Protein 5X89 (pdb70)

Organism: Methanopyrus kandleri (strain AV19 / DSM 6324 / JCM 9639 / NBRC 100938) (NCBI:txid190192)

Foldseek 3Di:
DFEWEDDPQKTFGQDPVLLVVCVVLVAADADPRHGIGGLLRQLLCQVVPNYWYDYPNHTQHSVNSVVVVCVVPVCVVQLSLVVNVCVVVAWNWDADCQLNARTWIDHDPQATEGEHEAEQPPDKDFLLVVVSSAVRCPPHSYWYKYWYAYPVGDIWIKTKDFDDDAAVAFEWEDDQFATKTQPPCVVVVVLVAADDDDRIGGGGLLSNLQCQVVVRYFYAYPVGHGDHSVNSQVSHPPPPPPSLQVNVVVNVLVNRAKDWDQLVVLPERIFIHDHDVVPDGGAEGEHEDERGHMDGPCCLVSNQVSCVVVVHWYKYWYFHDSVVTDITIMTMHTDDD

InterPro domains:
  IPR006676 tRNA-splicing endonuclease [TIGR00324] (32-176)
  IPR006677 tRNA intron endonuclease, catalytic domain-like [PF01974] (85-164)
  IPR006677 tRNA intron endonuclease, catalytic domain-like [cd22363] (85-176)
  IPR006678 tRNA intron endonuclease, N-terminal [PF02778] (16-75)
  IPR011856 tRNA endonuclease-like domain superfamily [G3DSA:3.40.1350.10] (83-179)
  IPR016442 tRNA-splicing endonuclease, archaeal short subfamily [MF_01833] (7-179)
  IPR016442 tRNA-splicing endonuclease, archaeal short subfamily [PIRSF005285] (31-179)
  IPR036167 tRNA intron endonuclease, catalytic domain-like superfamily [SSF53032] (83-163)
  IPR036740 tRNA intron endonuclease, N-terminal domain superfamily [SSF55267] (15-80)

Solvent-accessible surface area: 18193 Å² total; per-residue (Å²): 80,9,141,4,29,15,83,69,30,64,0,5,0,129,78,110,200,44,11,104,128,4,93,85,26,63,8,9,120,78,45,242,184,19,8,32,0,65,15,4,2,0,0,30,0,12,87,89,53,72,4,53,0,97,31,46,148,96,146,7,34,39,126,87,0,59,96,108,4,52,150,110,44,104,93,1,21,14,50,15,18,0,0,26,22,0,22,179,112,30,4,69,0,46,14,30,219,127,19,45,8,50,1,61,0,25,65,70,161,129,70,73,3,0,0,40,13,5,14,60,117,109,39,154,5,24,0,71,47,0,27,88,31,24,123,97,10,102,87,58,143,33,92,2,0,0,0,14,0,49,74,121,110,98,44,44,16,1,17,4,42,113,26,115,18,40,96,203,50,23,144,0,111,14,85,108,31,0,0,53,0,77,148,98,21,83,67,4,72,142,96,60,22,13,90,74,138,54,127,42,0,75,1,51,14,20,3,0,0,17,0,22,69,84,42,45,3,71,9,19,36,134,162,41,107,103,26,55,40,94,92,0,17,31,78,5,64,187,197,92,116,46,7,62,8,0,4,7,0,5,38,22,2,15,92,93,48,17,17,5,32,61,0,176,136,54,47,14,76,6,41,0,19,83,125,37,30,133,196,52,160,6,87,14,1,2,69,16,8,75,32,114,38,118,8,16,5,125,41,0,54,142,15,5,131,88,3,67,74,55,184,18,31,4,1,0,0,0,1,34,57,40,146,128,49,120,31,73,14,3,22,4,119,40,90,141,32

Structure (mmCIF, N/CA/C/O backbone):
data_5X89
#
_entry.id   5X89
#
_cell.length_a   77.674
_cell.length_b   93.059
_cell.length_c   126.109
_cell.angle_alpha   90.00
_cell.angle_beta   90.00
_cell.angle_gamma   90.00
#
_symmetry.space_group_name_H-M   'I 2 2 2'
#
loop_
_entity.id
_entity.type
_entity.pdbx_description
1 polymer 'EndA-like protein,tRNA-splicing endonuclease'
2 non-polymer 'PHOSPHATE ION'
3 water water
#
loop_
_atom_site.group_PDB
_atom_site.id
_atom_site.type_symbol
_atom_site.label_atom_id
_atom_site.label_alt_id
_atom_site.label_comp_id
_atom_site.label_asym_id
_atom_site.label_entity_id
_atom_site.label_seq_id
_atom_site.pdbx_PDB_ins_code
_atom_site.Cartn_x
_atom_site.Cartn_y
_atom_site.Cartn_z
_atom_site.occupancy
_atom_site.B_iso_or_equiv
_atom_site.auth_seq_id
_atom_site.auth_comp_id
_atom_site.auth_asym_id
_atom_site.auth_atom_id
_atom_site.pdbx_PDB_model_num
ATOM 1 N N . ALA A 1 14 ? 26.508 43.263 17.553 1.00 30.08 14 ALA A N 1
ATOM 2 C CA . ALA A 1 14 ? 27.114 42.176 18.313 1.00 28.46 14 ALA A CA 1
ATOM 3 C C . ALA A 1 14 ? 27.723 41.123 17.395 1.00 25.98 14 ALA A C 1
ATOM 4 O O . ALA A 1 14 ? 27.193 40.845 16.318 1.00 27.18 14 ALA A O 1
ATOM 6 N N . ALA A 1 15 ? 28.836 40.544 17.834 1.00 22.14 15 ALA A N 1
ATOM 7 C CA . ALA A 1 15 ? 29.459 39.433 17.123 1.00 20.52 15 ALA A CA 1
ATOM 8 C C . ALA A 1 15 ? 28.529 38.228 17.134 1.00 19.98 15 ALA A C 1
ATOM 9 O O . ALA A 1 15 ? 27.738 38.060 18.057 1.00 20.46 15 ALA A O 1
ATOM 11 N N . LYS A 1 16 ? 28.619 37.400 16.102 1.00 18.94 16 LYS A N 1
ATOM 12 C CA . LYS A 1 16 ? 27.785 36.215 15.998 1.00 19.81 16 LYS A CA 1
ATOM 13 C C . LYS A 1 16 ? 28.609 34.976 16.299 1.00 18.51 16 LYS A C 1
ATOM 14 O O . LYS A 1 16 ? 29.671 34.764 15.709 1.00 21.26 16 LYS A O 1
ATOM 20 N N . GLY A 1 17 ? 28.129 34.164 17.231 1.00 15.37 17 GLY A N 1
ATOM 21 C CA . GLY A 1 17 ? 28.833 32.955 17.591 1.00 14.80 17 GLY A CA 1
ATOM 22 C C . GLY A 1 17 ? 27.968 31.727 17.425 1.00 14.63 17 GLY A C 1
ATOM 23 O O . GLY A 1 17 ? 26.741 31.795 17.531 1.00 15.45 17 GLY A O 1
ATOM 24 N N . GLU A 1 18 ? 28.608 30.597 17.153 1.00 14.86 18 GLU A N 1
ATOM 25 C CA . GLU A 1 18 ? 27.901 29.330 17.074 1.00 14.17 18 GLU A CA 1
ATOM 26 C C . GLU A 1 18 ? 28.359 28.418 18.196 1.00 13.92 18 GLU A C 1
ATOM 27 O O . GLU A 1 18 ? 29.549 28.150 18.338 1.00 13.66 18 GLU A O 1
ATOM 33 N N . LEU A 1 19 ? 27.410 27.947 18.995 1.00 14.58 19 LEU A N 1
ATOM 34 C CA . LEU A 1 19 ? 27.709 26.990 20.048 1.00 14.18 19 LEU A CA 1
ATOM 35 C C . LEU A 1 19 ? 27.919 25.611 19.436 1.00 15.41 19 LEU A C 1
ATOM 36 O O . LEU A 1 19 ? 27.013 25.047 18.818 1.00 16.66 19 LEU A O 1
ATOM 41 N N . VAL A 1 20 ? 29.127 25.086 19.594 1.00 14.78 20 VAL A N 1
ATOM 42 C CA . VAL A 1 20 ? 29.456 23.738 19.156 1.00 19.49 20 VAL A CA 1
ATOM 43 C C . VAL A 1 20 ? 30.063 23.001 20.335 1.00 20.45 20 VAL A C 1
ATOM 44 O O . VAL A 1 20 ? 31.142 23.358 20.805 1.00 20.19 20 VAL A O 1
ATOM 48 N N . GLY A 1 21 ? 29.363 21.987 20.828 1.00 20.99 21 GLY A N 1
ATOM 49 C CA . GLY A 1 21 ? 29.752 21.365 22.078 1.00 21.59 21 GLY A CA 1
ATOM 50 C C . GLY A 1 21 ? 29.659 22.402 23.183 1.00 21.99 21 GLY A C 1
ATOM 51 O O . GLY A 1 21 ? 28.598 22.982 23.415 1.00 22.92 21 GLY A O 1
ATOM 52 N N . SER A 1 22 ? 30.775 22.662 23.851 1.00 22.75 22 SER A N 1
ATOM 53 C CA . SER A 1 22 ? 30.790 23.645 24.927 1.00 23.80 22 SER A CA 1
ATOM 54 C C . SER A 1 22 ? 31.585 24.901 24.566 1.00 23.02 22 SER A C 1
ATOM 55 O O . SER A 1 22 ? 31.860 25.737 25.427 1.00 26.26 22 SER A O 1
ATOM 58 N N . LYS A 1 23 ? 31.959 25.029 23.298 1.00 18.53 23 LYS A N 1
ATOM 59 C CA . LYS A 1 23 ? 32.680 26.212 22.840 1.00 17.64 23 LYS A CA 1
ATOM 60 C C . LYS A 1 23 ? 31.805 27.035 21.910 1.00 15.54 23 LYS A C 1
ATOM 61 O O . LYS A 1 23 ? 30.953 26.488 21.209 1.00 18.01 23 LYS A O 1
ATOM 67 N N . VAL A 1 24 ? 32.015 28.348 21.894 1.00 13.52 24 VAL A N 1
ATOM 68 C CA . VAL A 1 24 ? 31.336 29.193 20.918 1.00 13.80 24 VAL A CA 1
ATOM 69 C C . VAL A 1 24 ? 32.333 29.729 19.893 1.00 13.95 24 VAL A C 1
ATOM 70 O O . VAL A 1 24 ? 33.306 30.396 20.232 1.00 14.72 24 VAL A O 1
ATOM 74 N N . LEU A 1 25 ? 32.073 29.414 18.629 1.00 13.65 25 LEU A N 1
ATOM 75 C CA . LEU A 1 25 ? 32.964 29.754 17.533 1.00 15.08 25 LEU A CA 1
ATOM 76 C C . LEU A 1 25 ? 32.512 31.045 16.873 1.00 15.50 25 LEU A C 1
ATOM 77 O O . LEU A 1 25 ? 31.334 31.200 16.546 1.00 16.58 25 LEU A O 1
ATOM 82 N N . VAL A 1 26 ? 33.449 31.970 16.697 1.00 15.59 26 VAL A N 1
ATOM 83 C CA . VAL A 1 26 ? 33.181 33.230 16.025 1.00 16.84 26 VAL A CA 1
ATOM 84 C C . VAL A 1 26 ? 33.954 33.245 14.709 1.00 19.66 26 VAL A C 1
ATOM 85 O O . VAL A 1 26 ? 35.168 33.456 14.693 1.00 21.53 26 VAL A O 1
ATOM 89 N N . ARG A 1 27 ? 33.242 32.998 13.610 1.00 20.94 27 ARG A N 1
ATOM 90 C CA . ARG A 1 27 ? 33.868 32.818 12.299 1.00 23.52 27 ARG A CA 1
ATOM 91 C C . ARG A 1 27 ? 34.273 34.116 11.617 1.00 24.75 27 ARG A C 1
ATOM 92 O O . ARG A 1 27 ? 35.211 34.136 10.812 1.00 26.45 27 ARG A O 1
ATOM 100 N N . ASN A 1 28 ? 33.541 35.186 11.905 1.00 24.39 28 ASN A N 1
ATOM 101 C CA . ASN A 1 28 ? 33.797 36.470 11.269 1.00 24.25 28 ASN A CA 1
ATOM 102 C C . ASN A 1 28 ? 35.156 37.004 11.699 1.00 23.53 28 ASN A C 1
ATOM 103 O O . ASN A 1 28 ? 35.379 37.244 12.886 1.00 22.90 28 ASN A O 1
ATOM 108 N N . ASP A 1 29 ? 36.062 37.171 10.738 1.00 26.12 29 ASP A N 1
ATOM 109 C CA . ASP A 1 29 ? 37.435 37.560 11.040 1.00 27.51 29 ASP A CA 1
ATOM 110 C C . ASP A 1 29 ? 37.522 38.888 11.781 1.00 26.66 29 ASP A C 1
ATOM 111 O O . ASP A 1 29 ? 38.304 39.020 12.718 1.00 27.93 29 ASP A O 1
ATOM 116 N N . ARG A 1 30 ? 36.718 39.865 11.374 1.00 25.42 30 ARG A N 1
ATOM 117 C CA . ARG A 1 30 ? 36.766 41.180 11.998 1.00 28.12 30 ARG A CA 1
ATOM 118 C C . ARG A 1 30 ? 36.329 41.098 13.453 1.00 26.12 30 ARG A C 1
ATOM 119 O O . ARG A 1 30 ? 37.006 41.615 14.341 1.00 26.79 30 ARG A O 1
ATOM 127 N N . ASP A 1 31 ? 35.201 40.440 13.695 1.00 23.84 31 ASP A N 1
ATOM 128 C CA . ASP A 1 31 ? 34.690 40.311 15.056 1.00 23.45 31 ASP A CA 1
ATOM 129 C C . ASP A 1 31 ? 35.602 39.452 15.917 1.00 21.65 31 ASP A C 1
ATOM 130 O O . ASP A 1 31 ? 35.808 39.752 17.092 1.00 21.55 31 ASP A O 1
ATOM 135 N N . ALA A 1 32 ? 36.146 38.387 15.338 1.00 20.39 32 ALA A N 1
ATOM 136 C CA . ALA A 1 32 ? 37.076 37.525 16.062 1.00 19.52 32 ALA A CA 1
ATOM 137 C C . ALA A 1 32 ? 38.324 38.303 16.469 1.00 19.46 32 ALA A C 1
ATOM 138 O O . ALA A 1 32 ? 38.803 38.177 17.598 1.00 20.91 32 ALA A O 1
ATOM 140 N N . ASN A 1 33 ? 38.846 39.112 15.555 1.00 20.46 33 ASN A N 1
ATOM 141 C CA . ASN A 1 33 ? 40.017 39.916 15.869 1.00 20.93 33 ASN A CA 1
ATOM 142 C C . ASN A 1 33 ? 39.730 40.916 16.976 1.00 21.42 33 ASN A C 1
ATOM 143 O O . ASN A 1 33 ? 40.557 41.114 17.859 1.00 21.73 33 ASN A O 1
ATOM 148 N N . ARG A 1 34 ? 38.553 41.532 16.935 1.00 21.09 34 ARG A N 1
ATOM 149 C CA . ARG A 1 34 ? 38.180 42.519 17.944 1.00 20.80 34 ARG A CA 1
ATOM 150 C C . ARG A 1 34 ? 38.056 41.874 19.318 1.00 18.82 34 ARG A C 1
ATOM 151 O O . ARG A 1 34 ? 38.547 42.406 20.313 1.00 20.24 34 ARG A O 1
ATOM 159 N N . LEU A 1 35 ? 37.410 40.718 19.369 1.00 16.46 35 LEU A N 1
ATOM 160 C CA . LEU A 1 35 ? 37.255 40.013 20.633 1.00 16.54 35 LEU A CA 1
ATOM 161 C C . LEU A 1 35 ? 38.607 39.558 21.173 1.00 16.73 35 LEU A C 1
ATOM 162 O O . LEU A 1 35 ? 38.879 39.696 22.369 1.00 17.00 35 LEU A O 1
ATOM 167 N N . TYR A 1 36 ? 39.463 39.039 20.296 1.00 16.94 36 TYR A N 1
ATOM 168 C CA . TYR A 1 36 ? 40.766 38.542 20.722 1.00 17.71 36 TYR A CA 1
ATOM 169 C C . TYR A 1 36 ? 41.669 39.670 21.215 1.00 18.47 36 TYR A C 1
ATOM 170 O O . TYR A 1 36 ? 42.533 39.453 22.069 1.00 19.18 36 TYR A O 1
ATOM 179 N N . SER A 1 37 ? 41.464 40.877 20.695 1.00 19.01 37 SER A N 1
ATOM 180 C CA . SER A 1 37 ? 42.268 42.017 21.133 1.00 22.13 37 SER A CA 1
ATOM 181 C C . SER A 1 37 ? 41.925 42.404 22.573 1.00 22.30 37 SER A C 1
ATOM 182 O O . SER A 1 37 ? 42.676 43.135 23.215 1.00 24.54 37 SER A O 1
ATOM 185 N N . SER A 1 38 ? 40.791 41.915 23.071 1.00 21.74 38 SER A N 1
ATOM 186 C CA . SER A 1 38 ? 40.415 42.105 24.470 1.00 20.95 38 SER A CA 1
ATOM 187 C C . SER A 1 38 ? 40.676 40.829 25.268 1.00 18.78 38 SER A C 1
ATOM 188 O O . SER A 1 38 ? 40.149 40.653 26.372 1.00 18.31 38 SER A O 1
ATOM 191 N N . MET A 1 39 ? 41.488 39.952 24.683 1.00 18.94 39 MET A N 1
ATOM 192 C CA . MET A 1 39 ? 41.917 38.687 25.277 1.00 19.03 39 MET A CA 1
ATOM 193 C C . MET A 1 39 ? 40.780 37.685 25.489 1.00 15.62 39 MET A C 1
ATOM 194 O O . MET A 1 39 ? 40.873 36.809 26.345 1.00 17.26 39 MET A O 1
ATOM 199 N N . TYR A 1 40 ? 39.722 37.782 24.689 1.00 13.41 40 TYR A N 1
ATOM 200 C CA . TYR A 1 40 ? 38.715 36.724 24.675 1.00 12.54 40 TYR A CA 1
ATOM 201 C C . TYR A 1 40 ? 39.066 35.641 23.669 1.00 13.19 40 TYR A C 1
ATOM 202 O O . TYR A 1 40 ? 39.377 35.928 22.511 1.00 13.87 40 TYR A O 1
ATOM 211 N N . GLY A 1 41 ? 38.994 34.394 24.113 1.00 13.59 41 GLY A N 1
ATOM 212 C CA . GLY A 1 41 ? 39.046 33.263 23.216 1.00 14.48 41 GLY A CA 1
ATOM 213 C C . GLY A 1 41 ? 40.421 32.763 22.843 1.00 16.64 41 GLY A C 1
ATOM 214 O O . GLY A 1 41 ? 41.448 33.333 23.219 1.00 17.74 41 GLY A O 1
ATOM 215 N N . LYS A 1 42 ? 40.424 31.665 22.096 1.00 18.55 42 LYS A N 1
ATOM 216 C CA . LYS A 1 42 ? 41.649 31.065 21.601 1.00 21.21 42 LYS A CA 1
ATOM 217 C C . LYS A 1 42 ? 41.503 30.869 20.106 1.00 22.96 42 LYS A C 1
ATOM 218 O O . LYS A 1 42 ? 40.522 30.297 19.655 1.00 21.72 42 LYS A O 1
ATOM 224 N N . PRO A 1 43 ? 42.471 31.363 19.330 1.00 25.57 43 PRO A N 1
ATOM 225 C CA . PRO A 1 43 ? 42.407 31.152 17.884 1.00 28.91 43 PRO A CA 1
ATOM 226 C C . PRO A 1 43 ? 42.374 29.667 17.551 1.00 29.12 43 PRO A C 1
ATOM 227 O O . PRO A 1 43 ? 42.986 28.855 18.243 1.00 30.76 43 PRO A O 1
ATOM 231 N N . SER A 1 44 ? 41.628 29.308 16.521 1.00 29.39 44 SER A N 1
ATOM 232 C CA . SER A 1 44 ? 41.620 27.933 16.069 1.00 29.09 44 SER A CA 1
ATOM 233 C C . SER A 1 44 ? 41.536 27.928 14.565 1.00 30.80 44 SER A C 1
ATOM 234 O O . SER A 1 44 ? 41.265 28.958 13.945 1.00 31.02 44 SER A O 1
ATOM 237 N N . ARG A 1 45 ? 41.769 26.757 13.989 1.00 32.44 45 ARG A N 1
ATOM 238 C CA . ARG A 1 45 ? 41.730 26.581 12.548 1.00 34.12 45 ARG A CA 1
ATOM 239 C C . ARG A 1 45 ? 40.411 27.077 11.952 1.00 34.86 45 ARG A C 1
ATOM 240 O O . ARG A 1 45 ? 40.391 27.630 10.856 1.00 35.17 45 ARG A O 1
ATOM 248 N N . ARG A 1 46 ? 39.319 26.907 12.695 1.00 35.59 46 ARG A N 1
ATOM 249 C CA . ARG A 1 46 ? 37.992 27.287 12.215 1.00 36.33 46 ARG A CA 1
ATOM 250 C C . ARG A 1 46 ? 37.598 28.718 12.588 1.00 33.44 46 ARG A C 1
ATOM 251 O O . ARG A 1 46 ? 36.624 29.257 12.061 1.00 34.08 46 ARG A O 1
ATOM 259 N N . GLY A 1 47 ? 38.349 29.330 13.498 1.00 29.54 47 GLY A N 1
ATOM 260 C CA . GLY A 1 47 ? 38.044 30.679 13.945 1.00 25.95 47 GLY A CA 1
ATOM 261 C C . GLY A 1 47 ? 38.205 30.808 15.445 1.00 22.38 47 GLY A C 1
ATOM 262 O O . GLY A 1 47 ? 38.681 29.882 16.096 1.00 23.86 47 GLY A O 1
ATOM 263 N N . LEU A 1 48 ? 37.796 31.942 16.003 1.00 19.73 48 LEU A N 1
ATOM 264 C CA . LEU A 1 48 ? 37.992 32.181 17.435 1.00 16.24 48 LEU A CA 1
ATOM 265 C C . LEU A 1 48 ? 37.077 31.300 18.279 1.00 15.04 48 LEU A C 1
ATOM 266 O O . LEU A 1 48 ? 35.860 31.293 18.092 1.00 15.64 48 LEU A O 1
ATOM 271 N N . GLN A 1 49 ? 37.668 30.558 19.207 1.00 14.98 49 GLN A N 1
ATOM 272 C CA . GLN A 1 49 ? 36.907 29.657 20.065 1.00 15.21 49 GLN A CA 1
ATOM 273 C C . GLN A 1 49 ? 36.790 30.245 21.459 1.00 14.22 49 GLN A C 1
ATOM 274 O O . GLN A 1 49 ? 37.796 30.467 22.139 1.00 15.65 49 GLN A O 1
ATOM 280 N N . LEU A 1 50 ? 35.555 30.505 21.873 1.00 12.52 50 LEU A N 1
ATOM 281 C CA . LEU A 1 50 ? 35.280 31.065 23.189 1.00 12.25 50 LEU A CA 1
ATOM 282 C C . LEU A 1 50 ? 34.944 29.982 24.199 1.00 12.44 50 LEU A C 1
ATOM 283 O O . LEU A 1 50 ? 34.128 29.110 23.920 1.00 14.03 50 LEU A O 1
ATOM 288 N N . TRP A 1 51 ? 35.562 30.051 25.375 1.00 12.14 51 TRP A N 1
ATOM 289 C CA . TRP A 1 51 ? 35.202 29.181 26.487 1.00 12.60 51 TRP A CA 1
ATOM 290 C C . TRP A 1 51 ? 33.823 29.550 27.003 1.00 11.84 51 TRP A C 1
ATOM 291 O O . TRP A 1 51 ? 33.386 30.683 26.812 1.00 12.54 51 TRP A O 1
ATOM 302 N N . PRO A 1 52 ? 33.141 28.606 27.669 1.00 12.03 52 PRO A N 1
ATOM 303 C CA . PRO A 1 52 ? 31.814 28.914 28.211 1.00 12.33 52 PRO A CA 1
ATOM 304 C C . PRO A 1 52 ? 31.762 30.203 29.032 1.00 11.14 52 PRO A C 1
ATOM 305 O O . PRO A 1 52 ? 30.834 30.998 28.830 1.00 11.88 52 PRO A O 1
ATOM 309 N N . GLU A 1 53 ? 32.725 30.415 29.932 1.00 11.32 53 GLU A N 1
ATOM 310 C CA . GLU A 1 53 ? 32.722 31.620 30.756 1.00 11.53 53 GLU A CA 1
ATOM 311 C C . GLU A 1 53 ? 32.771 32.870 29.891 1.00 10.86 53 GLU A C 1
ATOM 312 O O . GLU A 1 53 ? 32.090 33.864 30.174 1.00 10.95 53 GLU A O 1
ATOM 318 N N . GLU A 1 54 ? 33.583 32.818 28.837 1.00 11.14 54 GLU A N 1
ATOM 319 C CA . GLU A 1 54 ? 33.766 33.969 27.964 1.00 10.77 54 GLU A CA 1
ATOM 320 C C . GLU A 1 54 ? 32.524 34.231 27.132 1.00 11.72 54 GLU A C 1
ATOM 321 O O . GLU A 1 54 ? 32.096 35.378 26.986 1.00 11.69 54 GLU A O 1
ATOM 327 N N . ALA A 1 55 ? 31.954 33.164 26.582 1.00 11.49 55 ALA A N 1
ATOM 328 C CA . ALA A 1 55 ? 30.752 33.286 25.763 1.00 11.38 55 ALA A CA 1
ATOM 329 C C . ALA A 1 55 ? 29.600 33.839 26.590 1.00 11.79 55 ALA A C 1
ATOM 330 O O . ALA A 1 55 ? 28.872 34.715 26.135 1.00 13.26 55 ALA A O 1
ATOM 332 N N . LEU A 1 56 ? 29.435 33.333 27.809 1.00 11.80 56 LEU A N 1
ATOM 333 C CA . LEU A 1 56 ? 28.319 33.775 28.629 1.00 11.03 56 LEU A CA 1
ATOM 334 C C . LEU A 1 56 ? 28.499 35.242 29.006 1.00 11.61 56 LEU A C 1
ATOM 335 O O . LEU A 1 56 ? 27.558 36.026 28.934 1.00 12.81 56 LEU A O 1
ATOM 340 N N . PHE A 1 57 ? 29.719 35.617 29.382 1.00 12.10 57 PHE A N 1
ATOM 341 C CA . PHE A 1 57 ? 29.992 36.996 29.763 1.00 11.11 57 PHE A CA 1
ATOM 342 C C . PHE A 1 57 ? 29.709 37.952 28.599 1.00 11.97 57 PHE A C 1
ATOM 343 O O . PHE A 1 57 ? 28.993 38.950 28.756 1.00 13.28 57 PHE A O 1
ATOM 351 N N . LEU A 1 58 ? 30.240 37.627 27.425 1.00 12.74 58 LEU A N 1
ATOM 352 C CA . LEU A 1 58 ? 29.995 38.437 26.236 1.00 13.78 58 LEU A CA 1
ATOM 353 C C . LEU A 1 58 ? 28.513 38.511 25.863 1.00 14.92 58 LEU A C 1
ATOM 354 O O . LEU A 1 58 ? 28.028 39.553 25.435 1.00 16.15 58 LEU A O 1
ATOM 359 N N A CYS A 1 59 ? 27.797 37.404 26.045 0.70 14.25 59 CYS A N 1
ATOM 360 N N B CYS A 1 59 ? 27.804 37.400 26.015 0.30 15.39 59 CYS A N 1
ATOM 361 C CA A CYS A 1 59 ? 26.368 37.346 25.736 0.70 15.48 59 CYS A CA 1
ATOM 362 C CA B CYS A 1 59 ? 26.366 37.399 25.791 0.30 16.51 59 CYS A CA 1
ATOM 363 C C A CYS A 1 59 ? 25.548 38.183 26.729 0.70 15.60 59 CYS A C 1
ATOM 364 C C B CYS A 1 59 ? 25.673 38.355 26.720 0.30 16.16 59 CYS A C 1
ATOM 365 O O A CYS A 1 59 ? 24.596 38.857 26.337 0.70 17.30 59 CYS A O 1
ATOM 366 O O B CYS A 1 59 ? 24.925 39.235 26.294 0.30 16.66 59 CYS A O 1
ATOM 371 N N . GLU A 1 60 ? 25.933 38.159 28.005 1.00 16.54 60 GLU A N 1
ATOM 372 C CA . GLU A 1 60 ? 25.237 38.912 29.035 1.00 17.43 60 GLU A CA 1
ATOM 373 C C . GLU A 1 60 ? 25.407 40.412 28.850 1.00 20.04 60 GLU A C 1
ATOM 374 O O . GLU A 1 60 ? 24.477 41.170 29.117 1.00 22.93 60 GLU A O 1
ATOM 380 N N . ILE A 1 61 ? 26.567 40.842 28.359 1.00 21.05 61 ILE A N 1
ATOM 381 C CA . ILE A 1 61 ? 26.798 42.272 28.163 1.00 23.06 61 ILE A CA 1
ATOM 382 C C . ILE A 1 61 ? 26.445 42.732 26.747 1.00 23.39 61 ILE A C 1
ATOM 383 O O . ILE A 1 61 ? 26.714 43.875 26.377 1.00 25.97 61 ILE A O 1
ATOM 388 N N . GLY A 1 62 ? 25.835 41.848 25.961 1.00 21.90 62 GLY A N 1
ATOM 389 C CA . GLY A 1 62 ? 25.311 42.218 24.653 1.00 22.09 62 GLY A CA 1
ATOM 390 C C . GLY A 1 62 ? 26.331 42.334 23.530 1.00 22.49 62 GLY A C 1
ATOM 391 O O . GLY A 1 62 ? 26.059 42.958 22.501 1.00 23.43 62 GLY A O 1
ATOM 392 N N . ARG A 1 63 ? 27.500 41.728 23.712 1.00 22.25 63 ARG A N 1
ATOM 393 C CA . ARG A 1 63 ? 28.561 41.798 22.707 1.00 22.72 63 ARG A CA 1
ATOM 394 C C . ARG A 1 63 ? 28.612 40.550 21.840 1.00 19.99 63 ARG A C 1
ATOM 395 O O . ARG A 1 63 ? 29.422 40.457 20.914 1.00 20.66 63 ARG A O 1
ATOM 403 N N . LEU A 1 64 ? 27.746 39.590 22.137 1.00 16.18 64 LEU A N 1
ATOM 404 C CA . LEU A 1 64 ? 27.756 38.322 21.422 1.00 15.71 64 LEU A CA 1
ATOM 405 C C . LEU A 1 64 ? 26.358 37.748 21.337 1.00 16.48 64 LEU A C 1
ATOM 406 O O . LEU A 1 64 ? 25.629 37.733 22.322 1.00 19.60 64 LEU A O 1
ATOM 411 N N . GLU A 1 65 ? 25.988 37.286 20.149 1.00 16.87 65 GLU A N 1
ATOM 412 C CA . GLU A 1 65 ? 24.758 36.536 19.966 1.00 18.22 65 GLU A CA 1
ATOM 413 C C . GLU A 1 65 ? 25.132 35.095 19.691 1.00 16.92 65 GLU A C 1
ATOM 414 O O . GLU A 1 65 ? 26.013 34.826 18.882 1.00 19.97 65 GLU A O 1
ATOM 420 N N . VAL A 1 66 ? 24.479 34.168 20.377 1.00 13.54 66 VAL A N 1
ATOM 421 C CA . VAL A 1 66 ? 24.843 32.763 20.264 1.00 14.12 66 VAL A CA 1
ATOM 422 C C . VAL A 1 66 ? 23.712 31.968 19.642 1.00 13.86 66 VAL A C 1
ATOM 423 O O . VAL A 1 66 ? 22.558 32.084 20.058 1.00 15.39 66 VAL A O 1
ATOM 427 N N . ARG A 1 67 ? 24.036 31.177 18.625 1.00 14.32 67 ARG A N 1
ATOM 428 C CA . ARG A 1 67 ? 23.072 30.218 18.101 1.00 15.37 67 ARG A CA 1
ATOM 429 C C . ARG A 1 67 ? 23.559 28.790 18.289 1.00 14.90 67 ARG A C 1
ATOM 430 O O . ARG A 1 67 ? 24.760 28.530 18.313 1.00 15.92 67 ARG A O 1
ATOM 438 N N . SER A 1 68 ? 22.609 27.876 18.441 1.00 14.29 68 SER A N 1
ATOM 439 C CA . SER A 1 68 ? 22.867 26.443 18.374 1.00 14.83 68 SER A CA 1
ATOM 440 C C . SER A 1 68 ? 22.041 25.945 17.205 1.00 14.13 68 SER A C 1
ATOM 441 O O . SER A 1 68 ? 20.819 26.032 17.237 1.00 14.56 68 SER A O 1
ATOM 444 N N . GLY A 1 69 ? 22.688 25.468 16.150 1.00 14.60 69 GLY A N 1
ATOM 445 C CA . GLY A 1 69 ? 21.943 25.231 14.927 1.00 15.50 69 GLY A CA 1
ATOM 446 C C . GLY A 1 69 ? 21.366 26.564 14.481 1.00 15.90 69 GLY A C 1
ATOM 447 O O . GLY A 1 69 ? 22.096 27.549 14.402 1.00 17.11 69 GLY A O 1
ATOM 448 N N . ASN A 1 70 ? 20.061 26.615 14.219 1.00 14.10 70 ASN A N 1
ATOM 449 C CA . ASN A 1 70 ? 19.422 27.877 13.834 1.00 14.39 70 ASN A CA 1
ATOM 450 C C . ASN A 1 70 ? 18.647 28.507 14.990 1.00 14.32 70 ASN A C 1
ATOM 451 O O . ASN A 1 70 ? 17.834 29.408 14.791 1.00 14.62 70 ASN A O 1
ATOM 456 N N . VAL A 1 71 ? 18.909 28.033 16.203 1.00 14.15 71 VAL A N 1
ATOM 457 C CA . VAL A 1 71 ? 18.159 28.490 17.366 1.00 14.50 71 VAL A CA 1
ATOM 458 C C . VAL A 1 71 ? 18.984 29.470 18.189 1.00 14.28 71 VAL A C 1
ATOM 459 O O . VAL A 1 71 ? 20.112 29.166 18.584 1.00 14.87 71 VAL A O 1
ATOM 463 N N . ARG A 1 72 ? 18.427 30.655 18.415 1.00 13.23 72 ARG A N 1
ATOM 464 C CA . ARG A 1 72 ? 19.065 31.670 19.251 1.00 13.82 72 ARG A CA 1
ATOM 465 C C . ARG A 1 72 ? 18.996 31.261 20.714 1.00 14.88 72 ARG A C 1
ATOM 466 O O . ARG A 1 72 ? 17.919 30.962 21.228 1.00 16.72 72 ARG A O 1
ATOM 474 N N . ILE A 1 73 ? 20.152 31.238 21.369 1.00 13.51 73 ILE A N 1
ATOM 475 C CA . ILE A 1 73 ? 20.238 30.882 22.777 1.00 14.70 73 ILE A CA 1
ATOM 476 C C . ILE A 1 73 ? 20.389 32.144 23.616 1.00 14.88 73 ILE A C 1
ATOM 477 O O . ILE A 1 73 ? 21.370 32.867 23.475 1.00 15.92 73 ILE A O 1
ATOM 482 N N . SER A 1 74 ? 19.420 32.410 24.489 1.00 15.46 74 SER A N 1
ATOM 483 C CA . SER A 1 74 ? 19.461 33.601 25.332 1.00 15.63 74 SER A CA 1
ATOM 484 C C . SER A 1 74 ? 20.545 33.454 26.399 1.00 16.15 74 SER A C 1
ATOM 485 O O . SER A 1 74 ? 21.000 32.346 26.653 1.00 16.63 74 SER A O 1
ATOM 488 N N . PRO A 1 75 ? 20.958 34.569 27.026 1.00 16.63 75 PRO A N 1
ATOM 489 C CA . PRO A 1 75 ? 21.935 34.474 28.119 1.00 17.39 75 PRO A CA 1
ATOM 490 C C . PRO A 1 75 ? 21.461 33.546 29.239 1.00 16.71 75 PRO A C 1
ATOM 491 O O . PRO A 1 75 ? 22.262 32.837 29.852 1.00 16.46 75 PRO A O 1
ATOM 495 N N . GLU A 1 76 ? 20.157 33.553 29.492 1.00 16.67 76 GLU A N 1
ATOM 496 C CA . GLU A 1 76 ? 19.577 32.730 30.544 1.00 16.93 76 GLU A CA 1
ATOM 497 C C . GLU A 1 76 ? 19.645 31.257 30.164 1.00 16.78 76 GLU A C 1
ATOM 498 O O . GLU A 1 76 ? 19.978 30.408 30.992 1.00 17.79 76 GLU A O 1
ATOM 504 N N . GLU A 1 77 ? 19.341 30.964 28.902 1.00 15.49 77 GLU A N 1
ATOM 505 C CA . GLU A 1 77 ? 19.392 29.596 28.404 1.00 14.84 77 GLU A CA 1
ATOM 506 C C . GLU A 1 77 ? 20.831 29.100 28.337 1.00 14.55 77 GLU A C 1
ATOM 507 O O . GLU A 1 77 ? 21.101 27.917 28.535 1.00 15.24 77 GLU A O 1
ATOM 513 N N . LEU A 1 78 ? 21.753 30.010 28.053 1.00 14.57 78 LEU A N 1
ATOM 514 C CA . LEU A 1 78 ? 23.158 29.655 27.961 1.00 14.03 78 LEU A CA 1
ATOM 515 C C . LEU A 1 78 ? 23.680 29.263 29.350 1.00 14.95 78 LEU A C 1
ATOM 516 O O . LEU A 1 78 ? 24.372 28.256 29.499 1.00 15.38 78 LEU A O 1
ATOM 521 N N . MET A 1 79 ? 23.323 30.047 30.364 1.00 14.05 79 MET A N 1
ATOM 522 C CA . MET A 1 79 ? 23.684 29.715 31.737 1.00 13.85 79 MET A CA 1
ATOM 523 C C . MET A 1 79 ? 23.148 28.333 32.097 1.00 14.82 79 MET A C 1
ATOM 524 O O . MET A 1 79 ? 23.879 27.490 32.606 1.00 16.57 79 MET A O 1
ATOM 529 N N . ASP A 1 80 ? 21.876 28.105 31.793 1.00 15.87 80 ASP A N 1
ATOM 530 C CA . ASP A 1 80 ? 21.231 26.819 32.038 1.00 18.08 80 ASP A CA 1
ATOM 531 C C . ASP A 1 80 ? 22.017 25.668 31.395 1.00 17.35 80 ASP A C 1
ATOM 532 O O . ASP A 1 80 ? 22.316 24.668 32.049 1.00 18.22 80 ASP A O 1
ATOM 537 N N . ARG A 1 81 ? 22.368 25.821 30.119 1.00 16.29 81 ARG A N 1
ATOM 538 C CA . ARG A 1 81 ? 23.108 24.787 29.405 1.00 17.14 81 ARG A CA 1
ATOM 539 C C . ARG A 1 81 ? 24.445 24.499 30.058 1.00 16.32 81 ARG A C 1
ATOM 540 O O . ARG A 1 81 ? 24.822 23.345 30.238 1.00 18.73 81 ARG A O 1
ATOM 548 N N . PHE A 1 82 ? 25.166 25.557 30.402 1.00 16.00 82 PHE A N 1
ATOM 549 C CA . PHE A 1 82 ? 26.505 25.393 30.935 1.00 14.73 82 PHE A CA 1
ATOM 550 C C . PHE A 1 82 ? 26.491 24.770 32.336 1.00 15.81 82 PHE A C 1
ATOM 551 O O . PHE A 1 82 ? 27.365 23.971 32.658 1.00 17.26 82 PHE A O 1
ATOM 559 N N . VAL A 1 83 ? 25.493 25.113 33.150 1.00 14.67 83 VAL A N 1
ATOM 560 C CA . VAL A 1 83 ? 25.367 24.520 34.481 1.00 14.83 83 VAL A CA 1
ATOM 561 C C . VAL A 1 83 ? 25.011 23.037 34.369 1.00 15.50 83 VAL A C 1
ATOM 562 O O . VAL A 1 83 ? 25.542 22.207 35.111 1.00 16.52 83 VAL A O 1
ATOM 566 N N . GLU A 1 84 ? 24.127 22.696 33.432 1.00 16.75 84 GLU A N 1
ATOM 567 C CA . GLU A 1 84 ? 23.733 21.304 33.267 1.00 19.49 84 GLU A CA 1
ATOM 568 C C . GLU A 1 84 ? 24.925 20.455 32.837 1.00 20.59 84 GLU A C 1
ATOM 569 O O . GLU A 1 84 ? 25.092 19.322 33.287 1.00 20.57 84 GLU A O 1
ATOM 575 N N . GLU A 1 85 ? 25.764 21.018 31.975 1.00 21.11 85 GLU A N 1
ATOM 576 C CA . GLU A 1 85 ? 26.934 20.309 31.483 1.00 23.10 85 GLU A CA 1
ATOM 577 C C . GLU A 1 85 ? 28.010 20.167 32.555 1.00 20.51 85 GLU A C 1
ATOM 578 O O . GLU A 1 85 ? 28.719 19.167 32.604 1.00 22.54 85 GLU A O 1
ATOM 584 N N . ASP A 1 86 ? 28.132 21.176 33.411 1.00 17.00 86 ASP A N 1
ATOM 585 C CA . ASP A 1 86 ? 29.188 21.197 34.415 1.00 16.66 86 ASP A CA 1
ATOM 586 C C . ASP A 1 86 ? 28.690 21.938 35.648 1.00 14.39 86 ASP A C 1
ATOM 587 O O . ASP A 1 86 ? 28.600 23.164 35.641 1.00 13.60 86 ASP A O 1
ATOM 592 N N . PRO A 1 87 ? 28.383 21.191 36.719 1.00 15.68 87 PRO A N 1
ATOM 593 C CA . PRO A 1 87 ? 27.793 21.779 37.925 1.00 17.27 87 PRO A CA 1
ATOM 594 C C . PRO A 1 87 ? 28.701 22.798 38.595 1.00 15.21 87 PRO A C 1
ATOM 595 O O . PRO A 1 87 ? 28.213 23.603 39.391 1.00 16.53 87 PRO A O 1
ATOM 599 N N . ARG A 1 88 ? 29.994 22.764 38.286 1.00 13.69 88 ARG A N 1
ATOM 600 C CA . ARG A 1 88 ? 30.935 23.719 38.859 1.00 15.51 88 ARG A CA 1
ATOM 601 C C . ARG A 1 88 ? 31.004 25.009 38.053 1.00 14.87 88 ARG A C 1
ATOM 602 O O . ARG A 1 88 ? 31.611 25.984 38.493 1.00 15.47 88 ARG A O 1
ATOM 610 N N . PHE A 1 89 ? 30.390 25.022 36.873 1.00 13.27 89 PHE A N 1
ATOM 611 C CA . PHE A 1 89 ? 30.435 26.231 36.045 1.00 12.41 89 PHE A CA 1
ATOM 612 C C . PHE A 1 89 ? 30.044 27.536 36.768 1.00 11.96 89 PHE A C 1
ATOM 613 O O . PHE A 1 89 ? 30.750 28.530 36.635 1.00 11.67 89 PHE A O 1
ATOM 621 N N . PRO A 1 90 ? 28.925 27.553 37.521 1.00 11.46 90 PRO A N 1
ATOM 622 C CA . PRO A 1 90 ? 28.566 28.848 38.117 1.00 12.49 90 PRO A CA 1
ATOM 623 C C . PRO A 1 90 ? 29.574 29.323 39.155 1.00 10.85 90 PRO A C 1
ATOM 624 O O . PRO A 1 90 ? 29.664 30.527 39.395 1.00 11.24 90 PRO A O 1
ATOM 628 N N . VAL A 1 91 ? 30.299 28.386 39.761 1.00 10.19 91 VAL A N 1
ATOM 629 C CA . VAL A 1 91 ? 31.328 28.724 40.739 1.00 10.53 91 VAL A CA 1
ATOM 630 C C . VAL A 1 91 ? 32.493 29.405 40.025 1.00 11.17 91 VAL A C 1
ATOM 631 O O . VAL A 1 91 ? 32.909 30.503 40.411 1.00 10.56 91 VAL A O 1
ATOM 635 N N . ARG A 1 92 ? 32.991 28.766 38.964 1.00 11.74 92 ARG A N 1
ATOM 636 C CA . ARG A 1 92 ? 34.029 29.360 38.125 1.00 12.82 92 ARG A CA 1
ATOM 637 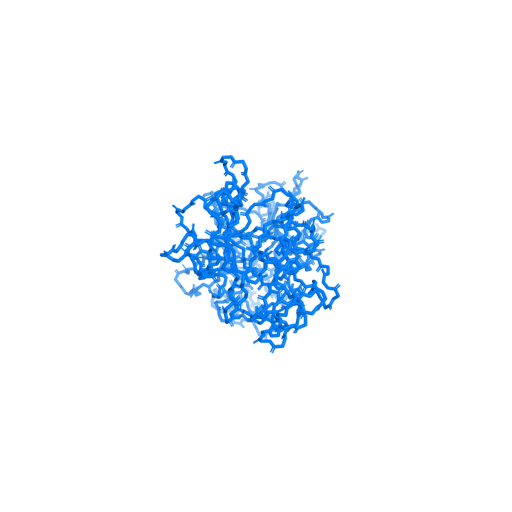C C . ARG A 1 92 ? 33.589 30.687 37.522 1.00 11.20 92 ARG A C 1
ATOM 638 O O . ARG A 1 92 ? 34.377 31.630 37.434 1.00 10.39 92 ARG A O 1
ATOM 646 N N . TYR A 1 93 ? 32.337 30.737 37.077 1.00 10.61 93 TYR A N 1
ATOM 647 C CA . TYR A 1 93 ? 31.839 31.905 36.366 1.00 9.29 93 TYR A CA 1
ATOM 648 C C . TYR A 1 93 ? 31.740 33.113 37.290 1.00 10.28 93 TYR A C 1
ATOM 649 O O . TYR A 1 93 ? 31.990 34.238 36.871 1.00 11.04 93 TYR A O 1
ATOM 658 N N . ALA A 1 94 ? 31.415 32.884 38.557 1.00 9.71 94 ALA A N 1
ATOM 659 C CA . ALA A 1 94 ? 31.358 33.993 39.500 1.00 9.22 94 ALA A CA 1
ATOM 660 C C . ALA A 1 94 ? 32.716 34.684 39.577 1.00 10.06 94 ALA A C 1
ATOM 661 O O . ALA A 1 94 ? 32.810 35.913 39.564 1.00 10.86 94 ALA A O 1
ATOM 663 N N . VAL A 1 95 ? 33.772 33.884 39.632 1.00 9.91 95 VAL A N 1
ATOM 664 C CA . VAL A 1 95 ? 35.121 34.424 39.648 1.00 9.98 95 VAL A CA 1
ATOM 665 C C . VAL A 1 95 ? 35.462 35.087 38.313 1.00 10.72 95 VAL A C 1
ATOM 666 O O . VAL A 1 95 ? 35.975 36.207 38.287 1.00 11.82 95 VAL A O 1
ATOM 670 N N . TYR A 1 96 ? 35.163 34.408 37.208 1.00 9.37 96 TYR A N 1
ATOM 671 C CA . TYR A 1 96 ? 35.466 34.962 35.894 1.00 10.06 96 TYR A CA 1
ATOM 672 C C . TYR A 1 96 ? 34.844 36.348 35.715 1.00 10.02 96 TYR A C 1
ATOM 673 O O . TYR A 1 96 ? 35.517 37.304 35.308 1.00 11.24 96 TYR A O 1
ATOM 682 N N . ALA A 1 97 ? 33.546 36.443 35.980 1.00 9.64 97 ALA A N 1
ATOM 683 C CA . ALA A 1 97 ? 32.834 37.698 35.762 1.00 9.78 97 ALA A CA 1
ATOM 684 C C . ALA A 1 97 ? 33.345 38.795 36.692 1.00 10.47 97 ALA A C 1
ATOM 685 O O . ALA A 1 97 ? 33.442 39.955 36.304 1.00 11.93 97 ALA A O 1
ATOM 687 N N . ASP A 1 98 ? 33.668 38.431 37.927 1.00 10.21 98 ASP A N 1
ATOM 688 C CA . ASP A 1 98 ? 34.203 39.419 38.842 1.00 10.10 98 ASP A CA 1
ATOM 689 C C . ASP A 1 98 ? 35.580 39.901 38.407 1.00 10.75 98 ASP A C 1
ATOM 690 O O . ASP A 1 98 ? 35.864 41.088 38.472 1.00 12.27 98 ASP A O 1
ATOM 695 N N . LEU A 1 99 ? 36.431 38.987 37.950 1.00 11.02 99 LEU A N 1
ATOM 696 C CA . LEU A 1 99 ? 37.755 39.385 37.478 1.00 11.64 99 LEU A CA 1
ATOM 697 C C . LEU A 1 99 ? 37.647 40.332 36.282 1.00 11.14 99 LEU A C 1
ATOM 698 O O . LEU A 1 99 ? 38.341 41.350 36.232 1.00 11.44 99 LEU A O 1
ATOM 703 N N . ARG A 1 100 ? 36.769 40.016 35.331 1.00 10.66 100 ARG A N 1
ATOM 704 C CA . ARG A 1 100 ? 36.532 40.925 34.208 1.00 11.08 100 ARG A CA 1
ATOM 705 C C . ARG A 1 100 ? 36.046 42.288 34.696 1.00 11.50 100 ARG A C 1
ATOM 706 O O . ARG A 1 100 ? 36.536 43.333 34.249 1.00 13.73 100 ARG A O 1
ATOM 714 N N . ARG A 1 101 ? 35.089 42.284 35.619 1.00 13.05 101 ARG A N 1
ATOM 715 C CA . ARG A 1 101 ? 34.593 43.534 36.186 1.00 13.60 101 ARG A CA 1
ATOM 716 C C . ARG A 1 101 ? 35.730 44.347 36.808 1.00 16.26 101 ARG A C 1
ATOM 717 O O . ARG A 1 101 ? 35.800 45.562 36.614 1.00 18.21 101 ARG A O 1
ATOM 725 N N . ARG A 1 102 ? 36.629 43.668 37.524 1.00 14.96 102 ARG A N 1
ATOM 726 C CA . ARG A 1 102 ? 37.698 44.329 38.281 1.00 15.67 102 ARG A CA 1
ATOM 727 C C . ARG A 1 102 ? 38.903 44.719 37.417 1.00 13.64 102 ARG A C 1
ATOM 728 O O . ARG A 1 102 ? 39.928 45.150 37.948 1.00 13.94 102 ARG A O 1
ATOM 736 N N . GLY A 1 103 ? 38.801 44.555 36.099 1.00 12.83 103 GLY A N 1
ATOM 737 C CA . GLY A 1 103 ? 39.851 45.018 35.203 1.00 13.38 103 GLY A CA 1
ATOM 738 C C . GLY A 1 103 ? 40.848 43.974 34.720 1.00 12.61 103 GLY A C 1
ATOM 739 O O . GLY A 1 103 ? 41.803 44.310 34.008 1.00 13.69 103 GLY A O 1
ATOM 740 N N . TRP A 1 104 ? 40.639 42.717 35.108 1.00 13.01 104 TRP A N 1
ATOM 741 C CA . TRP A 1 104 ? 41.517 41.620 34.709 1.00 12.03 104 TRP A CA 1
ATOM 742 C C . TRP A 1 104 ? 41.053 40.984 33.403 1.00 12.50 104 TRP A C 1
ATOM 743 O O . TRP A 1 104 ? 39.871 41.049 33.051 1.00 13.81 104 TRP A O 1
ATOM 754 N N . LYS A 1 105 ? 41.984 40.341 32.710 1.00 13.03 105 LYS A N 1
ATOM 755 C CA . LYS A 1 105 ? 41.650 39.569 31.520 1.00 13.40 105 LYS A CA 1
ATOM 756 C C . LYS A 1 105 ? 41.950 38.111 31.828 1.00 12.53 105 LYS A C 1
ATOM 757 O O . LYS A 1 105 ? 43.098 37.691 31.754 1.00 12.44 105 LYS A O 1
ATOM 763 N N . PRO A 1 106 ? 40.926 37.346 32.223 1.00 12.07 106 PRO A N 1
ATOM 764 C CA . PRO A 1 106 ? 41.143 35.954 32.630 1.00 12.44 106 PRO A CA 1
ATOM 765 C C . PRO A 1 106 ? 41.071 34.993 31.459 1.00 13.19 106 PRO A C 1
ATOM 766 O O . PRO A 1 106 ? 40.134 35.055 30.664 1.00 14.86 106 PRO A O 1
ATOM 770 N N . LYS A 1 107 ? 42.063 34.117 31.363 1.00 13.38 107 LYS A N 1
ATOM 771 C CA . LYS A 1 107 ? 42.114 33.139 30.287 1.00 14.06 107 LYS A CA 1
ATOM 772 C C . LYS A 1 107 ? 41.944 31.741 30.844 1.00 13.66 107 LYS A C 1
ATOM 773 O O . LYS A 1 107 ? 42.818 31.255 31.561 1.00 13.81 107 LYS A O 1
ATOM 779 N N . PRO A 1 108 ? 40.803 31.098 30.552 1.00 13.91 108 PRO A N 1
ATOM 780 C CA . PRO A 1 108 ? 40.650 29.708 30.992 1.00 13.95 108 PRO A CA 1
ATOM 781 C C . PRO A 1 108 ? 41.706 28.811 30.358 1.00 15.65 108 PRO A C 1
ATOM 782 O O . PRO A 1 108 ? 42.171 29.084 29.249 1.00 16.93 108 PRO A O 1
ATOM 786 N N . GLY A 1 109 ? 42.079 27.747 31.048 1.00 15.17 109 GLY A N 1
ATOM 787 C CA . GLY A 1 109 ? 43.081 26.839 30.526 1.00 15.76 109 GLY A CA 1
ATOM 788 C C . GLY A 1 109 ? 43.608 25.925 31.606 1.00 16.28 109 GLY A C 1
ATOM 789 O O . GLY A 1 109 ? 43.163 25.997 32.751 1.00 17.39 109 GLY A O 1
ATOM 790 N N . ARG A 1 110 ? 44.560 25.072 31.247 1.00 16.60 110 ARG A N 1
ATOM 791 C CA . ARG A 1 110 ? 45.109 24.113 32.196 1.00 18.03 110 ARG A CA 1
ATOM 792 C C . ARG A 1 110 ? 46.462 24.513 32.768 1.00 16.25 110 ARG A C 1
ATOM 793 O O . ARG A 1 110 ? 46.933 23.876 33.705 1.00 17.58 110 ARG A O 1
ATOM 801 N N . LYS A 1 111 ? 47.092 25.543 32.206 1.00 15.19 111 LYS A N 1
ATOM 802 C CA . LYS A 1 111 ? 48.413 25.968 32.668 1.00 15.18 111 LYS A CA 1
ATOM 803 C C . LYS A 1 111 ? 48.386 26.268 34.169 1.00 14.61 111 LYS A C 1
ATOM 804 O O . LYS A 1 111 ? 47.451 26.908 34.663 1.00 15.99 111 LYS A O 1
ATOM 810 N N . PHE A 1 112 ? 49.395 25.766 34.882 1.00 14.48 112 PHE A N 1
ATOM 811 C CA . PHE A 1 112 ? 49.563 25.954 36.333 1.00 16.47 112 PHE A CA 1
ATOM 812 C C . PHE A 1 112 ? 48.546 25.169 37.170 1.00 16.40 112 PHE A C 1
ATOM 813 O O . PHE A 1 112 ? 48.526 25.287 38.400 1.00 19.06 112 PHE A O 1
ATOM 821 N N . GLY A 1 113 ? 47.691 24.387 36.515 1.00 15.68 113 GLY A N 1
ATOM 822 C CA . GLY A 1 113 ? 46.679 23.606 37.210 1.00 16.25 113 GLY A CA 1
ATOM 823 C C . GLY A 1 113 ? 45.525 24.431 37.747 1.00 16.19 113 GLY A C 1
ATOM 824 O O . GLY A 1 113 ? 44.687 23.940 38.514 1.00 18.77 113 GLY A O 1
ATOM 825 N N . THR A 1 114 ? 45.487 25.697 37.349 1.00 13.35 114 THR A N 1
ATOM 826 C CA . THR A 1 114 ? 44.479 26.632 37.825 1.00 12.42 114 THR A CA 1
ATOM 827 C C . THR A 1 114 ? 43.349 26.807 36.805 1.00 12.22 114 THR A C 1
ATOM 828 O O . THR A 1 114 ? 43.487 26.452 35.628 1.00 14.30 114 THR A O 1
ATOM 832 N N . GLU A 1 115 ? 42.228 27.355 37.257 1.00 11.79 115 GLU A N 1
ATOM 833 C CA . GLU A 1 115 ? 41.093 27.586 36.370 1.00 12.51 115 GLU A CA 1
ATOM 834 C C . GLU A 1 115 ? 41.389 28.673 35.349 1.00 12.68 115 GLU A C 1
ATOM 835 O O . GLU A 1 115 ? 40.979 28.571 34.183 1.00 13.97 115 GLU A O 1
ATOM 841 N N . PHE A 1 116 ? 42.085 29.719 35.786 1.00 12.22 116 PHE A N 1
ATOM 842 C CA . PHE A 1 116 ? 42.437 30.836 34.907 1.00 11.45 116 PHE A CA 1
ATOM 843 C C . PHE A 1 116 ? 43.879 31.288 35.095 1.00 11.79 116 PHE A C 1
ATOM 844 O O . PHE A 1 116 ? 44.448 31.139 36.174 1.00 12.90 116 PHE A O 1
ATOM 852 N N . ARG A 1 117 ? 44.447 31.849 34.033 1.00 12.20 117 ARG A N 1
ATOM 853 C CA . ARG A 1 117 ? 45.557 32.787 34.126 1.00 12.04 117 ARG A CA 1
ATOM 854 C C . ARG A 1 117 ? 44.954 34.153 33.863 1.00 12.52 117 ARG A C 1
ATOM 855 O O . ARG A 1 117 ? 44.250 34.324 32.872 1.00 16.89 117 ARG A O 1
ATOM 863 N N . ALA A 1 118 ? 45.208 35.129 34.724 1.00 11.00 118 ALA A N 1
ATOM 864 C CA . ALA A 1 118 ? 44.621 36.443 34.497 1.00 11.48 118 ALA A CA 1
ATOM 865 C C . ALA A 1 118 ? 45.688 37.521 34.415 1.00 11.47 118 ALA A C 1
ATOM 866 O O . ALA A 1 118 ? 46.697 37.496 35.141 1.00 12.18 118 ALA A O 1
ATOM 868 N N . PHE A 1 119 ? 45.452 38.463 33.509 1.00 12.14 119 PHE A N 1
ATOM 869 C CA . PHE A 1 119 ? 46.420 39.505 33.193 1.00 11.94 119 PHE A CA 1
ATOM 870 C C . PHE A 1 119 ? 45.825 40.875 33.440 1.00 13.02 119 PHE A C 1
ATOM 871 O O . PHE A 1 119 ? 44.647 41.097 33.165 1.00 13.12 119 PHE A O 1
ATOM 879 N N . ARG A 1 120 ? 46.638 41.800 33.939 1.00 13.63 120 ARG A N 1
ATOM 880 C CA . ARG A 1 120 ? 46.211 43.189 34.023 1.00 15.70 120 ARG A CA 1
ATOM 881 C C . ARG A 1 120 ? 47.412 44.092 33.841 1.00 17.97 120 ARG A C 1
ATOM 882 O O . ARG A 1 120 ? 48.470 43.854 34.424 1.00 17.47 120 ARG A O 1
ATOM 890 N N . GLY A 1 121 ? 47.252 45.124 33.019 1.00 20.89 121 GLY A N 1
ATOM 891 C CA . GLY A 1 121 ? 48.370 45.980 32.668 1.00 23.99 121 GLY A CA 1
ATOM 892 C C . GLY A 1 121 ? 49.487 45.160 32.050 1.00 25.61 121 GLY A C 1
ATOM 893 O O . GLY A 1 121 ? 49.249 44.092 31.485 1.00 25.30 121 GLY A O 1
ATOM 894 N N . GLU A 1 122 ? 50.716 45.643 32.167 1.00 28.64 122 GLU A N 1
ATOM 895 C CA . GLU A 1 122 ? 51.839 44.912 31.611 1.00 32.03 122 GLU A CA 1
ATOM 896 C C . GLU A 1 122 ? 52.530 44.040 32.656 1.00 30.66 122 GLU A C 1
ATOM 897 O O . GLU A 1 122 ? 53.316 43.165 32.302 1.00 32.06 122 GLU A O 1
ATOM 903 N N . ASP A 1 123 ? 52.215 44.248 33.934 1.00 29.01 123 ASP A N 1
ATOM 904 C CA . ASP A 1 123 ? 52.988 43.616 35.004 1.00 28.41 123 ASP A CA 1
ATOM 905 C C . ASP A 1 123 ? 52.216 42.658 35.915 1.00 24.62 123 ASP A C 1
ATOM 906 O O . ASP A 1 123 ? 52.828 41.895 36.660 1.00 25.83 123 ASP A O 1
ATOM 911 N N . GLU A 1 124 ? 50.890 42.696 35.887 1.00 18.98 124 GLU A N 1
ATOM 912 C CA . GLU A 1 124 ? 50.130 41.855 36.807 1.00 16.32 124 GLU A CA 1
ATOM 913 C C . GLU A 1 124 ? 49.737 40.532 36.170 1.00 15.27 124 GLU A C 1
ATOM 914 O O . GLU A 1 124 ? 49.070 40.498 35.130 1.00 15.90 124 GLU A O 1
ATOM 920 N N . ARG A 1 125 ? 50.162 39.441 36.797 1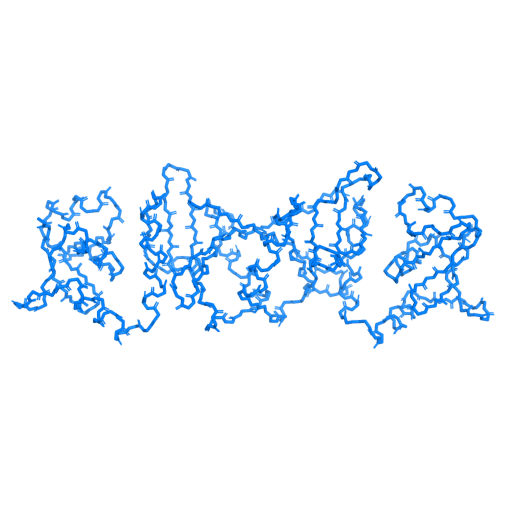.00 15.96 125 ARG A N 1
ATOM 921 C CA . ARG A 1 125 ? 49.905 38.101 36.281 1.00 16.06 125 ARG A CA 1
ATOM 922 C C . ARG A 1 125 ? 49.565 37.162 37.422 1.00 13.43 125 ARG A C 1
ATOM 923 O O . ARG A 1 125 ? 50.358 37.000 38.348 1.00 14.03 125 ARG A O 1
ATOM 931 N N . ILE A 1 126 ? 48.384 36.553 37.368 1.00 11.03 126 ILE A N 1
ATOM 932 C CA . ILE A 1 126 ? 47.973 35.654 38.440 1.00 11.32 126 ILE A CA 1
ATOM 933 C C . ILE A 1 126 ? 47.456 34.329 37.890 1.00 10.81 126 ILE A C 1
ATOM 934 O O . ILE A 1 126 ? 46.896 34.258 36.792 1.00 12.01 126 ILE A O 1
ATOM 939 N N . ALA A 1 127 ? 47.695 33.268 38.647 1.00 10.45 127 ALA A N 1
ATOM 940 C CA . ALA A 1 127 ? 47.132 31.961 38.356 1.00 10.05 127 ALA A CA 1
ATOM 941 C C . ALA A 1 127 ? 46.052 31.731 39.399 1.00 9.78 127 ALA A C 1
ATOM 942 O O . ALA A 1 127 ? 46.350 31.746 40.600 1.00 11.86 127 ALA A O 1
ATOM 944 N N . VAL A 1 128 ? 44.807 31.567 38.955 1.00 10.58 128 VAL A N 1
ATOM 945 C CA . VAL A 1 128 ? 43.661 31.611 39.859 1.00 11.44 128 VAL A CA 1
ATOM 946 C C . VAL A 1 128 ? 43.073 30.227 40.127 1.00 10.25 128 VAL A C 1
ATOM 947 O O . VAL A 1 128 ? 42.489 29.589 39.243 1.00 10.76 128 VAL A O 1
ATOM 951 N N . LYS A 1 129 ? 43.254 29.776 41.365 1.00 10.34 129 LYS A N 1
ATOM 952 C CA . LYS A 1 129 ? 42.727 28.511 41.859 1.00 10.59 129 LYS A CA 1
ATOM 953 C C . LYS A 1 129 ? 41.373 28.754 42.519 1.00 10.48 129 LYS A C 1
ATOM 954 O O . LYS A 1 129 ? 41.302 29.424 43.553 1.00 11.40 129 LYS A O 1
ATOM 960 N N . VAL A 1 130 ? 40.305 28.219 41.929 1.00 10.18 130 VAL A N 1
ATOM 961 C CA . VAL A 1 130 ? 38.952 28.457 42.426 1.00 11.03 130 VAL A CA 1
ATOM 962 C C . VAL A 1 130 ? 38.521 27.373 43.404 1.00 10.86 130 VAL A C 1
ATOM 963 O O . VAL A 1 130 ? 38.606 26.184 43.098 1.00 12.63 130 VAL A O 1
ATOM 967 N N . LEU A 1 131 ? 38.069 27.788 44.587 1.00 10.10 131 LEU A N 1
ATOM 968 C CA . LEU A 1 131 ? 37.558 26.856 45.594 1.00 10.33 131 LEU A CA 1
ATOM 969 C C . LEU A 1 131 ? 36.128 27.193 45.972 1.00 10.96 131 LEU A C 1
ATOM 970 O O . LEU A 1 131 ? 35.798 28.358 46.167 1.00 12.30 131 LEU A O 1
ATOM 975 N N . GLN A 1 132 ? 35.293 26.167 46.067 1.00 9.99 132 GLN A N 1
ATOM 976 C CA . GLN A 1 132 ? 33.916 26.308 46.524 1.00 10.14 132 GLN A CA 1
ATOM 977 C C . GLN A 1 132 ? 33.871 26.145 48.039 1.00 10.85 132 GLN A C 1
ATOM 978 O O . GLN A 1 132 ? 34.544 25.272 48.586 1.00 12.34 132 GLN A O 1
ATOM 984 N N . GLU A 1 133 ? 33.054 26.964 48.694 1.00 10.46 133 GLU A N 1
ATOM 985 C CA . GLU A 1 133 ? 32.959 26.988 50.155 1.00 11.21 133 GLU A CA 1
ATOM 986 C C . GLU A 1 133 ? 32.964 25.612 50.815 1.00 11.58 133 GLU A C 1
ATOM 987 O O . GLU A 1 133 ? 33.722 25.375 51.766 1.00 13.14 133 GLU A O 1
ATOM 993 N N . GLU A 1 134 ? 32.116 24.712 50.326 1.00 11.60 134 GLU A N 1
ATOM 994 C CA . GLU A 1 134 ? 31.967 23.400 50.958 1.00 11.58 134 GLU A CA 1
ATOM 995 C C . GLU A 1 134 ? 32.563 22.236 50.176 1.00 12.67 134 GLU A C 1
ATOM 996 O O . GLU A 1 134 ? 32.963 21.229 50.768 1.00 15.40 134 GLU A O 1
ATOM 1002 N N . LEU A 1 135 ? 32.593 22.349 48.853 1.00 12.93 135 LEU A N 1
ATOM 1003 C CA . LEU A 1 135 ? 32.854 21.174 48.024 1.00 13.51 135 LEU A CA 1
ATOM 1004 C C . LEU A 1 135 ? 34.329 20.854 47.806 1.00 14.29 135 LEU A C 1
ATOM 1005 O O . LEU A 1 135 ? 34.661 19.759 47.350 1.00 18.29 135 LEU A O 1
ATOM 1010 N N . ASP A 1 136 ? 35.212 21.799 48.101 1.00 13.48 136 ASP A N 1
ATOM 1011 C CA . ASP A 1 136 ? 36.629 21.580 47.823 1.00 14.79 136 ASP A CA 1
ATOM 1012 C C . ASP A 1 136 ? 37.468 21.381 49.076 1.00 16.94 136 ASP A C 1
ATOM 1013 O O . ASP A 1 136 ? 37.693 22.313 49.848 1.00 19.84 136 ASP A O 1
ATOM 1018 N N . GLU A 1 137 ? 37.932 20.150 49.255 1.00 18.46 137 GLU A N 1
ATOM 1019 C CA . GLU A 1 137 ? 38.846 19.802 50.333 1.00 19.72 137 GLU A CA 1
ATOM 1020 C C . GLU A 1 137 ? 40.282 19.791 49.816 1.00 16.60 137 GLU A C 1
ATOM 1021 O O . GLU A 1 137 ? 40.520 19.521 48.644 1.00 17.54 137 GLU A O 1
ATOM 1027 N N . PHE A 1 138 ? 41.234 20.112 50.682 1.00 14.67 138 PHE A N 1
ATOM 1028 C CA . PHE A 1 138 ? 42.636 20.114 50.286 1.00 13.92 138 PHE A CA 1
ATOM 1029 C C . PHE A 1 138 ? 43.536 19.976 51.502 1.00 14.45 138 PHE A C 1
ATOM 1030 O O . PHE A 1 138 ? 43.094 20.171 52.630 1.00 15.82 138 PHE A O 1
ATOM 1038 N N . THR A 1 139 ? 44.797 19.637 51.262 1.00 13.81 139 THR A N 1
ATOM 1039 C CA . THR A 1 139 ? 45.767 19.462 52.337 1.00 13.46 139 THR A CA 1
ATOM 1040 C C . THR A 1 139 ? 46.849 20.518 52.247 1.00 12.69 139 THR A C 1
ATOM 1041 O O . THR A 1 139 ? 46.927 21.255 51.262 1.00 13.79 139 THR A O 1
ATOM 1045 N N . ALA A 1 140 ? 47.710 20.568 53.259 1.00 12.77 140 ALA A N 1
ATOM 1046 C CA . ALA A 1 140 ? 48.880 21.427 53.194 1.00 11.63 140 ALA A CA 1
ATOM 1047 C C . ALA A 1 140 ? 49.768 21.024 52.017 1.00 12.00 140 ALA A C 1
ATOM 1048 O O . ALA A 1 140 ? 50.316 21.886 51.337 1.00 11.97 140 ALA A O 1
ATOM 1050 N N . GLN A 1 141 ? 49.897 19.720 51.765 1.00 11.99 141 GLN A N 1
ATOM 1051 C CA . GLN A 1 141 ? 50.673 19.252 50.613 1.00 12.13 141 GLN A CA 1
ATOM 1052 C C . GLN A 1 141 ? 50.113 19.811 49.311 1.00 12.58 141 GLN A C 1
ATOM 1053 O O . GLN A 1 141 ? 50.878 20.201 48.430 1.00 13.03 141 GLN A O 1
ATOM 1059 N N . ASP A 1 142 ? 48.788 19.866 49.194 1.00 13.66 142 ASP A N 1
ATOM 1060 C CA . ASP A 1 142 ? 48.162 20.426 47.998 1.00 13.36 142 ASP A CA 1
ATOM 1061 C C . ASP A 1 142 ? 48.601 21.867 47.788 1.00 13.13 142 ASP A C 1
ATOM 1062 O O . ASP A 1 142 ? 48.884 22.279 46.666 1.00 14.50 142 ASP A O 1
ATOM 1067 N N . ILE A 1 143 ? 48.657 22.640 48.867 1.00 13.22 143 ILE A N 1
ATOM 1068 C CA . ILE A 1 143 ? 49.082 24.031 48.756 1.00 12.74 143 ILE A CA 1
ATOM 1069 C C . ILE A 1 143 ? 50.523 24.124 48.258 1.00 12.31 143 ILE A C 1
ATOM 1070 O O . ILE A 1 143 ? 50.833 24.943 47.394 1.00 12.87 143 ILE A O 1
ATOM 1075 N N . LEU A 1 144 ? 51.403 23.289 48.803 1.00 12.42 144 LEU A N 1
ATOM 1076 C CA . LEU A 1 144 ? 52.783 23.246 48.332 1.00 11.77 144 LEU A CA 1
ATOM 1077 C C . LEU A 1 144 ? 52.841 22.922 46.840 1.00 13.29 144 LEU A C 1
ATOM 1078 O O . LEU A 1 144 ? 53.653 23.477 46.103 1.00 13.77 144 LEU A O 1
ATOM 1083 N N . GLU A 1 145 ? 51.964 22.036 46.390 1.00 13.76 145 GLU A N 1
ATOM 1084 C CA . GLU A 1 145 ? 51.976 21.662 44.989 1.00 14.87 145 GLU A CA 1
ATOM 1085 C C . GLU A 1 145 ? 51.419 22.771 44.108 1.00 12.87 145 GLU A C 1
ATOM 1086 O O . GLU A 1 145 ? 51.957 23.017 43.028 1.00 13.66 145 GLU A O 1
ATOM 1092 N N . TRP A 1 146 ? 50.384 23.468 44.574 1.00 12.22 146 TRP A N 1
ATOM 1093 C CA . TRP A 1 146 ? 49.871 24.619 43.828 1.00 12.90 146 TRP A CA 1
ATOM 1094 C C . TRP A 1 146 ? 50.974 25.662 43.648 1.00 14.05 146 TRP A C 1
ATOM 1095 O O . TRP A 1 146 ? 51.156 26.216 42.564 1.00 15.29 146 TRP A O 1
ATOM 1106 N N . LEU A 1 147 ? 51.710 25.922 44.723 1.00 13.95 147 LEU A N 1
ATOM 1107 C CA . LEU A 1 147 ? 52.775 26.921 44.708 1.00 14.55 147 LEU A CA 1
ATOM 1108 C C . LEU A 1 147 ? 53.930 26.527 43.805 1.00 14.21 147 LEU A C 1
ATOM 1109 O O . LEU A 1 147 ? 54.497 27.364 43.103 1.00 13.19 147 LEU A O 1
ATOM 1114 N N . LYS A 1 148 ? 54.287 25.250 43.836 1.00 14.02 148 LYS A N 1
ATOM 1115 C CA . LYS A 1 148 ? 55.418 24.771 43.054 1.00 14.45 148 LYS A CA 1
ATOM 1116 C C . LYS A 1 148 ? 55.199 25.051 41.565 1.00 15.13 148 LYS A C 1
ATOM 1117 O O . LYS A 1 148 ? 56.143 25.354 40.834 1.00 16.24 148 LYS A O 1
ATOM 1123 N N . LEU A 1 149 ? 53.948 24.981 41.124 1.00 14.06 149 LEU A N 1
ATOM 1124 C CA . LEU A 1 149 ? 53.644 25.157 39.702 1.00 14.08 149 LEU A CA 1
ATOM 1125 C C . LEU A 1 149 ? 53.910 26.583 39.212 1.00 14.38 149 LEU A C 1
ATOM 1126 O O . LEU A 1 149 ? 54.206 26.787 38.029 1.00 15.26 149 LEU A O 1
ATOM 1131 N N . VAL A 1 150 ? 53.798 27.573 40.097 1.00 13.38 150 VAL A N 1
ATOM 1132 C CA . VAL A 1 150 ? 54.070 28.953 39.690 1.00 12.67 150 VAL A CA 1
ATOM 1133 C C . VAL A 1 150 ? 55.436 29.454 40.158 1.00 12.83 150 VAL A C 1
ATOM 1134 O O . VAL A 1 150 ? 55.812 30.600 39.886 1.00 13.01 150 VAL A O 1
ATOM 1138 N N . GLU A 1 151 ? 56.182 28.594 40.847 1.00 13.10 151 GLU A N 1
ATOM 1139 C CA . GLU A 1 151 ? 57.488 28.977 41.375 1.00 14.04 151 GLU A CA 1
ATOM 1140 C C . GLU A 1 151 ? 58.452 29.359 40.252 1.00 14.99 151 GLU A C 1
ATOM 1141 O O . GLU A 1 151 ? 58.584 28.641 39.254 1.00 16.82 151 GLU A O 1
ATOM 1147 N N . GLY A 1 152 ? 59.113 30.502 40.409 1.00 15.78 152 GLY A N 1
ATOM 1148 C CA . GLY A 1 152 ? 60.086 30.953 39.430 1.00 17.92 152 GLY A CA 1
ATOM 1149 C C . GLY A 1 152 ? 59.453 31.588 38.207 1.00 19.14 152 GLY A C 1
ATOM 1150 O O . GLY A 1 152 ? 60.148 31.921 37.248 1.00 22.90 152 GLY A O 1
ATOM 1151 N N . THR A 1 153 ? 58.132 31.745 38.230 1.00 17.73 153 THR A N 1
ATOM 1152 C CA . THR A 1 153 ? 57.430 32.441 37.153 1.00 17.45 153 THR A CA 1
ATOM 1153 C C . THR A 1 153 ? 56.978 33.817 37.624 1.00 18.58 153 THR A C 1
ATOM 1154 O O . THR A 1 153 ? 57.067 34.139 38.809 1.00 20.98 153 THR A O 1
ATOM 1158 N N . GLU A 1 154 ? 56.469 34.614 36.693 1.00 19.58 154 GLU A N 1
ATOM 1159 C CA . GLU A 1 154 ? 55.955 35.933 37.034 1.00 21.82 154 GLU A CA 1
ATOM 1160 C C . GLU A 1 154 ? 54.525 35.873 37.562 1.00 18.69 154 GLU A C 1
ATOM 1161 O O . GLU A 1 154 ? 53.956 36.896 37.942 1.00 21.26 154 GLU A O 1
ATOM 1167 N N . PHE A 1 155 ? 53.944 34.679 37.598 1.00 14.14 155 PHE A N 1
ATOM 1168 C CA . PHE A 1 155 ? 52.576 34.527 38.084 1.00 13.55 155 PHE A CA 1
ATOM 1169 C C . PHE A 1 155 ? 52.509 34.331 39.590 1.00 14.14 155 PHE A C 1
ATOM 1170 O O . PHE A 1 155 ? 53.235 33.516 40.150 1.00 15.84 155 PHE A O 1
ATOM 1178 N N . GLU A 1 156 ? 51.614 35.072 40.231 1.00 13.41 156 GLU A N 1
ATOM 1179 C CA . GLU A 1 156 ? 51.326 34.849 41.640 1.00 13.29 156 GLU A CA 1
ATOM 1180 C C . GLU A 1 156 ? 50.203 33.847 41.759 1.00 12.53 156 GLU A C 1
ATOM 1181 O O . GLU A 1 156 ? 49.290 33.843 40.934 1.00 14.25 156 GLU A O 1
ATOM 1187 N N . LEU A 1 157 ? 50.249 33.018 42.793 1.00 11.64 157 LEU A N 1
ATOM 1188 C CA . LEU A 1 157 ? 49.155 32.105 43.069 1.00 11.36 157 LEU A CA 1
ATOM 1189 C C . LEU A 1 157 ? 48.042 32.823 43.822 1.00 10.80 157 LEU A C 1
ATOM 1190 O O . LEU A 1 157 ? 48.250 33.302 44.943 1.00 10.69 157 LEU A O 1
ATOM 1195 N N . VAL A 1 158 ? 46.869 32.904 43.198 1.00 10.39 158 VAL A N 1
ATOM 1196 C CA . VAL A 1 158 ? 45.700 33.502 43.820 1.00 11.59 158 VAL A CA 1
ATOM 1197 C C . VAL A 1 158 ? 44.646 32.434 44.030 1.00 12.06 158 VAL A C 1
ATOM 1198 O O . VAL A 1 158 ? 44.290 31.701 43.101 1.00 13.54 158 VAL A O 1
ATOM 1202 N N . VAL A 1 159 ? 44.171 32.331 45.264 1.00 11.44 159 VAL A N 1
ATOM 1203 C CA . VAL A 1 159 ? 43.095 31.425 45.593 1.00 10.82 159 VAL A CA 1
ATOM 1204 C C . VAL A 1 159 ? 41.820 32.243 45.698 1.00 10.11 159 VAL A C 1
ATOM 1205 O O . VAL A 1 159 ? 41.756 33.215 46.456 1.00 11.84 159 VAL A O 1
ATOM 1209 N N . ALA A 1 160 ? 40.820 31.863 44.912 1.00 9.51 160 ALA A N 1
ATOM 1210 C CA . ALA A 1 160 ? 39.539 32.546 44.905 1.00 10.11 160 ALA A CA 1
ATOM 1211 C C . ALA A 1 160 ? 38.504 31.628 45.515 1.00 10.15 160 ALA A C 1
ATOM 1212 O O . ALA A 1 160 ? 38.234 30.554 44.969 1.00 11.40 160 ALA A O 1
ATOM 1214 N N . ILE A 1 161 ? 37.943 32.029 46.653 1.00 9.38 161 ILE A N 1
ATOM 1215 C CA . ILE A 1 161 ? 36.937 31.220 47.318 1.00 9.92 161 ILE A CA 1
ATOM 1216 C C . ILE A 1 161 ? 35.555 31.800 47.070 1.00 9.98 161 ILE A C 1
ATOM 1217 O O . ILE A 1 161 ? 35.320 32.997 47.265 1.00 10.59 161 ILE A O 1
ATOM 1222 N N . VAL A 1 162 ? 34.651 30.936 46.620 1.00 10.25 162 VAL A N 1
ATOM 1223 C CA . VAL A 1 162 ? 33.284 31.321 46.292 1.00 9.81 162 VAL A CA 1
ATOM 1224 C C . VAL A 1 162 ? 32.352 30.725 47.328 1.00 9.25 162 VAL A C 1
ATOM 1225 O O . VAL A 1 162 ? 32.358 29.508 47.519 1.00 11.14 162 VAL A O 1
ATOM 1229 N N . ASP A 1 163 ? 31.545 31.545 48.000 1.00 8.93 163 ASP A N 1
ATOM 1230 C CA . ASP A 1 163 ? 30.654 30.961 48.994 1.00 9.38 163 ASP A CA 1
ATOM 1231 C C . ASP A 1 163 ? 29.368 30.445 48.328 1.00 10.00 163 ASP A C 1
ATOM 1232 O O . ASP A 1 163 ? 29.185 30.584 47.117 1.00 10.03 163 ASP A O 1
ATOM 1237 N N . ASN A 1 164 ? 28.506 29.807 49.111 1.00 10.09 164 ASN A N 1
ATOM 1238 C CA . ASN A 1 164 ? 27.318 29.173 48.565 1.00 10.59 164 ASN A CA 1
ATOM 1239 C C . ASN A 1 164 ? 26.383 30.143 47.846 1.00 11.21 164 ASN A C 1
ATOM 1240 O O . ASN A 1 164 ? 25.523 29.720 47.070 1.00 12.72 164 ASN A O 1
ATOM 1245 N N . ASP A 1 165 ? 26.531 31.435 48.121 1.00 11.16 165 ASP A N 1
ATOM 1246 C CA . ASP A 1 165 ? 25.669 32.450 47.520 1.00 11.48 165 ASP A CA 1
ATOM 1247 C C . ASP A 1 165 ? 26.437 33.338 46.525 1.00 12.46 165 ASP A C 1
ATOM 1248 O O . ASP A 1 165 ? 25.975 34.428 46.164 1.00 14.10 165 ASP A O 1
ATOM 1253 N N . TYR A 1 166 ? 27.609 32.849 46.107 1.00 10.30 166 TYR A N 1
ATOM 1254 C CA . TYR A 1 166 ? 28.458 33.416 45.029 1.00 11.54 166 TYR A CA 1
ATOM 1255 C C . TYR A 1 166 ? 29.172 34.718 45.397 1.00 11.95 166 TYR A C 1
ATOM 1256 O O . TYR A 1 166 ? 29.697 35.402 44.525 1.00 13.69 166 TYR A O 1
ATOM 1265 N N . ASP A 1 167 ? 29.245 35.044 46.687 1.00 11.27 167 ASP A N 1
ATOM 1266 C CA . ASP A 1 167 ? 30.152 36.106 47.107 1.00 11.37 167 ASP A CA 1
ATOM 1267 C C . ASP A 1 167 ? 31.589 35.570 47.138 1.00 10.69 167 ASP A C 1
ATOM 1268 O O . ASP A 1 167 ? 31.809 34.365 47.291 1.00 11.14 167 ASP A O 1
ATOM 1273 N N . LEU A 1 168 ? 32.558 36.469 46.989 1.00 10.63 168 LEU A N 1
ATOM 1274 C CA . LEU A 1 168 ? 33.937 36.084 46.697 1.00 11.08 168 LEU A CA 1
ATOM 1275 C C . LEU A 1 168 ? 34.949 36.626 47.682 1.00 9.92 168 LEU A C 1
ATOM 1276 O O . LEU A 1 168 ? 34.755 37.696 48.243 1.00 12.00 168 LEU A O 1
ATOM 1281 N N . ASN A 1 169 ? 36.045 35.890 47.844 1.00 9.57 169 ASN A N 1
ATOM 1282 C CA . ASN A 1 169 ? 37.224 36.375 48.545 1.00 10.08 169 ASN A CA 1
ATOM 1283 C C . ASN A 1 169 ? 38.456 35.883 47.829 1.00 9.35 169 ASN A C 1
ATOM 1284 O O . ASN A 1 169 ? 38.475 34.745 47.344 1.00 11.74 169 ASN A O 1
ATOM 1289 N N . TYR A 1 170 ? 39.479 36.732 47.761 1.00 10.05 170 TYR A N 1
ATOM 1290 C CA . TYR A 1 170 ? 40.725 36.390 47.084 1.00 9.68 170 TYR A CA 1
ATOM 1291 C C . TYR A 1 170 ? 41.911 36.402 48.048 1.00 9.63 170 TYR A C 1
ATOM 1292 O O . TYR A 1 170 ? 41.980 37.237 48.956 1.00 10.78 170 TYR A O 1
ATOM 1301 N N . TYR A 1 171 ? 42.858 35.499 47.804 1.00 9.80 171 TYR A N 1
ATOM 1302 C CA . TYR A 1 171 ? 44.040 35.327 48.645 1.00 10.06 171 TYR A CA 1
ATOM 1303 C C . TYR A 1 171 ? 45.256 35.155 47.766 1.00 10.83 171 TYR A C 1
ATOM 1304 O O . TYR A 1 171 ? 45.199 34.458 46.761 1.00 14.38 171 TYR A O 1
ATOM 1313 N N . VAL A 1 172 ? 46.353 35.797 48.142 1.00 9.94 172 VAL A N 1
ATOM 1314 C CA . VAL A 1 172 ? 47.636 35.492 47.545 1.00 9.62 172 VAL A CA 1
ATOM 1315 C C . VAL A 1 172 ? 48.363 34.539 48.482 1.00 10.31 172 VAL A C 1
ATOM 1316 O O . VAL A 1 172 ? 48.510 34.824 49.678 1.00 11.90 172 VAL A O 1
ATOM 1320 N N . PHE A 1 173 ? 48.774 33.393 47.951 1.00 9.91 173 PHE A N 1
ATOM 1321 C CA . PHE A 1 173 ? 49.606 32.439 48.674 1.00 9.76 173 PHE A CA 1
ATOM 1322 C C . PHE A 1 173 ? 51.023 32.613 48.160 1.00 10.34 173 PHE A C 1
ATOM 1323 O O . PHE A 1 173 ? 51.244 32.630 46.943 1.00 12.20 173 PHE A O 1
ATOM 1331 N N . SER A 1 174 ? 51.984 32.717 49.067 1.00 11.35 174 SER A N 1
ATOM 1332 C CA . SER A 1 174 ? 53.361 32.955 48.667 1.00 10.80 174 SER A CA 1
ATOM 1333 C C . SER A 1 174 ? 54.356 32.246 49.571 1.00 11.38 174 SER A C 1
ATOM 1334 O O . SER A 1 174 ? 54.054 31.907 50.716 1.00 12.47 174 SER A O 1
ATOM 1337 N N . GLU A 1 175 ? 55.548 32.018 49.048 1.00 11.78 175 GLU A N 1
ATOM 1338 C CA . GLU A 1 175 ? 56.637 31.487 49.850 1.00 12.23 175 GLU A CA 1
ATOM 1339 C C . GLU A 1 175 ? 57.149 32.543 50.821 1.00 13.30 175 GLU A C 1
ATOM 1340 O O . GLU A 1 175 ? 57.348 33.704 50.439 1.00 14.20 175 GLU A O 1
ATOM 1346 N N . LEU A 1 176 ? 57.356 32.144 52.075 1.00 12.68 176 LEU A N 1
ATOM 1347 C CA . LEU A 1 176 ? 58.052 32.989 53.034 1.00 14.31 176 LEU A CA 1
ATOM 1348 C C . LEU A 1 176 ? 59.398 32.360 53.354 1.00 14.17 176 LEU A C 1
ATOM 1349 O O . LEU A 1 176 ? 59.455 31.196 53.732 1.00 15.18 176 LEU A O 1
ATOM 1354 N N . VAL A 1 177 ? 60.479 33.111 53.174 1.00 16.93 177 VAL A N 1
ATOM 1355 C CA . VAL A 1 177 ? 61.792 32.649 53.599 1.00 19.59 177 VAL A CA 1
ATOM 1356 C C . VAL A 1 177 ? 62.223 33.467 54.811 1.00 20.19 177 VAL A C 1
ATOM 1357 O O . VAL A 1 177 ? 62.226 34.698 54.775 1.00 22.11 177 VAL A O 1
ATOM 1361 N N . LEU A 1 178 ? 62.556 32.773 55.891 1.00 19.16 178 LEU A N 1
ATOM 1362 C CA . LEU A 1 178 ? 62.944 33.422 57.136 1.00 18.84 178 LEU A CA 1
ATOM 1363 C C . LEU A 1 178 ? 64.315 34.085 57.033 1.00 19.84 178 LEU A C 1
ATOM 1364 O O . LEU A 1 178 ? 65.151 33.704 56.206 1.00 20.40 178 LEU A O 1
ATOM 1369 N N . GLY A 1 179 ? 64.536 35.085 57.879 1.00 20.01 179 GLY A N 1
ATOM 1370 C CA . GLY A 1 179 ? 65.835 35.718 57.980 1.00 22.84 179 GLY A CA 1
ATOM 1371 C C . GLY A 1 179 ? 66.600 35.136 59.147 1.00 25.57 179 GLY A C 1
ATOM 1372 O O . GLY A 1 179 ? 66.294 34.034 59.607 1.00 26.17 179 GLY A O 1
ATOM 1373 N N . GLY A 1 180 ? 67.605 35.874 59.615 1.00 28.80 180 GLY A N 1
ATOM 1374 C CA . GLY A 1 180 ? 68.368 35.494 60.791 1.00 31.07 180 GLY A CA 1
ATOM 1375 C C . GLY A 1 180 ? 69.459 34.481 60.510 1.00 34.15 180 GLY A C 1
ATOM 1376 O O . GLY A 1 180 ? 70.027 33.903 61.440 1.00 37.57 180 GLY A O 1
ATOM 1377 N N . GLU A 1 190 ? 76.131 25.631 86.035 1.00 37.66 190 GLU A N 1
ATOM 1378 C CA . GLU A 1 190 ? 76.023 27.063 86.281 1.00 34.79 190 GLU A CA 1
ATOM 1379 C C . GLU A 1 190 ? 74.764 27.636 85.637 1.00 28.37 190 GLU A C 1
ATOM 1380 O O . GLU A 1 190 ? 74.531 28.843 85.675 1.00 28.62 190 GLU A O 1
ATOM 1386 N N . LEU A 1 191 ? 73.956 26.755 85.056 1.00 23.12 191 LEU A N 1
ATOM 1387 C CA . LEU A 1 191 ? 72.700 27.150 84.428 1.00 19.68 191 LEU A CA 1
ATOM 1388 C C . LEU A 1 191 ? 71.597 27.307 85.458 1.00 17.61 191 LEU A C 1
ATOM 1389 O O . LEU A 1 191 ? 71.614 26.636 86.492 1.00 19.70 191 LEU A O 1
ATOM 1394 N N . PRO A 1 192 ? 70.624 28.185 85.180 1.00 16.76 192 PRO A N 1
ATOM 1395 C CA . PRO A 1 192 ? 69.488 28.276 86.101 1.00 16.65 192 PRO A CA 1
ATOM 1396 C C . PRO A 1 192 ? 68.731 26.954 86.196 1.00 15.72 192 PRO A C 1
ATOM 1397 O O . PRO A 1 192 ? 68.641 26.212 85.215 1.00 15.43 192 PRO A O 1
ATOM 1401 N N . ARG A 1 193 ? 68.213 26.665 87.383 1.00 15.33 193 ARG A N 1
ATOM 1402 C CA . ARG A 1 193 ? 67.367 25.501 87.602 1.00 14.35 193 ARG A CA 1
ATOM 1403 C C . ARG A 1 193 ? 65.950 25.771 87.137 1.00 14.07 193 ARG A C 1
ATOM 1404 O O . ARG A 1 193 ? 65.354 26.779 87.516 1.00 16.02 193 ARG A O 1
ATOM 1412 N N . ALA A 1 194 ? 65.404 24.865 86.335 1.00 12.88 194 ALA A N 1
ATOM 1413 C CA . ALA A 1 194 ? 64.027 24.987 85.865 1.00 12.76 194 ALA A CA 1
ATOM 1414 C C . ALA A 1 194 ? 63.182 23.820 86.384 1.00 12.83 194 ALA A C 1
ATOM 1415 O O . ALA A 1 194 ? 63.387 22.674 85.985 1.00 13.23 194 ALA A O 1
ATOM 1417 N N . LYS A 1 195 ? 62.241 24.102 87.281 1.00 13.15 195 LYS A N 1
ATOM 1418 C CA . LYS A 1 195 ? 61.429 23.037 87.856 1.00 13.41 195 LYS A CA 1
ATOM 1419 C C . LYS A 1 195 ? 60.263 22.732 86.927 1.00 13.19 195 LYS A C 1
ATOM 1420 O O . LYS A 1 195 ? 59.335 23.533 86.796 1.00 13.72 195 LYS A O 1
ATOM 1426 N N . VAL A 1 196 ? 60.329 21.574 86.278 1.00 12.32 196 VAL A N 1
ATOM 1427 C CA . VAL A 1 196 ? 59.364 21.194 85.254 1.00 12.70 196 VAL A CA 1
ATOM 1428 C C . VAL A 1 196 ? 58.004 20.859 85.868 1.00 12.58 196 VAL A C 1
ATOM 1429 O O . VAL A 1 196 ? 57.924 20.218 86.920 1.00 13.82 196 VAL A O 1
ATOM 1433 N N . PHE A 1 197 ? 56.938 21.320 85.219 1.00 12.08 197 PHE A N 1
ATOM 1434 C CA . PHE A 1 197 ? 55.600 20.876 85.555 1.00 12.23 197 PHE A CA 1
ATOM 1435 C C . PHE A 1 197 ? 54.761 20.853 84.286 1.00 13.08 197 PHE A C 1
ATOM 1436 O O . PHE A 1 197 ? 55.252 21.171 83.198 1.00 12.97 197 PHE A O 1
ATOM 1444 N N . GLU A 1 198 ? 53.501 20.466 84.429 1.00 14.58 198 GLU A N 1
ATOM 1445 C CA . GLU A 1 198 ? 52.603 20.301 83.288 1.00 14.43 198 GLU A CA 1
ATOM 1446 C C . GLU A 1 198 ? 52.600 21.500 82.330 1.00 13.20 198 GLU A C 1
ATOM 1447 O O . GLU A 1 198 ? 52.443 21.337 81.120 1.00 15.31 198 GLU A O 1
ATOM 1453 N N . GLY A 1 199 ? 52.772 22.699 82.877 1.00 12.45 199 GLY A N 1
ATOM 1454 C CA . GLY A 1 199 ? 52.649 23.922 82.108 1.00 12.74 199 GLY A CA 1
ATOM 1455 C C . GLY A 1 199 ? 53.958 24.524 81.634 1.00 12.96 199 GLY A C 1
ATOM 1456 O O . GLY A 1 199 ? 53.975 25.646 81.130 1.00 12.69 199 GLY A O 1
ATOM 1457 N N . GLY A 1 200 ? 55.054 23.788 81.790 1.00 12.29 200 GLY A N 1
ATOM 1458 C CA . GLY A 1 200 ? 56.366 24.268 81.375 1.00 11.75 200 GLY A CA 1
ATOM 1459 C C . GLY A 1 200 ? 57.382 24.091 82.493 1.00 11.25 200 GLY A C 1
ATOM 1460 O O . GLY A 1 200 ? 57.663 22.967 82.910 1.00 12.20 200 GLY A O 1
ATOM 1461 N N . SER A 1 201 ? 57.939 25.191 82.987 1.00 11.47 201 SER A N 1
ATOM 1462 C CA . SER A 1 201 ? 58.850 25.109 84.131 1.00 11.52 201 SER A CA 1
ATOM 1463 C C . SER A 1 201 ? 58.915 26.438 84.856 1.00 12.60 201 SER A C 1
ATOM 1464 O O . SER A 1 201 ? 58.541 27.479 84.302 1.00 13.55 201 SER A O 1
ATOM 1467 N N . LEU A 1 202 ? 59.356 26.384 86.112 1.00 12.87 202 LEU A N 1
ATOM 1468 C CA . LEU A 1 202 ? 59.534 27.567 86.948 1.00 13.45 202 LEU A CA 1
ATOM 1469 C C . LEU A 1 202 ? 61.000 27.811 87.254 1.00 14.06 202 LEU A C 1
ATOM 1470 O O . LEU A 1 202 ? 61.694 26.906 87.708 1.00 14.46 202 LEU A O 1
ATOM 1475 N N . VAL A 1 203 ? 61.461 29.034 87.023 1.00 13.40 203 VAL A N 1
ATOM 1476 C CA . VAL A 1 203 ? 62.822 29.423 87.368 1.00 13.42 203 VAL A CA 1
ATOM 1477 C C . VAL A 1 203 ? 62.750 30.500 88.442 1.00 15.84 203 VAL A C 1
ATOM 1478 O O . VAL A 1 203 ? 62.215 31.573 88.200 1.00 17.74 203 VAL A O 1
ATOM 1482 N N . SER A 1 204 ? 63.289 30.211 89.626 1.00 17.94 204 SER A N 1
ATOM 1483 C CA . SER A 1 204 ? 63.166 31.108 90.775 1.00 20.28 204 SER A CA 1
ATOM 1484 C C . SER A 1 204 ? 64.407 31.953 91.030 1.00 20.29 204 SER A C 1
ATOM 1485 O O . SER A 1 204 ? 64.354 32.933 91.774 1.00 22.05 204 SER A O 1
ATOM 1488 N N . LYS A 1 205 ? 65.526 31.564 90.436 1.00 19.19 205 LYS A N 1
ATOM 1489 C CA . LYS A 1 205 ? 66.803 32.197 90.737 1.00 21.63 205 LYS A CA 1
ATOM 1490 C C . LYS A 1 205 ? 67.651 32.366 89.480 1.00 21.33 205 LYS A C 1
ATOM 1491 O O . LYS A 1 205 ? 67.688 31.477 88.631 1.00 21.04 205 LYS A O 1
ATOM 1497 N N . ASP A 1 206 ? 68.314 33.516 89.371 1.00 21.84 206 ASP A N 1
ATOM 1498 C CA . ASP A 1 206 ? 69.237 33.805 88.273 1.00 22.30 206 ASP A CA 1
ATOM 1499 C C . ASP A 1 206 ? 68.565 33.709 86.907 1.00 20.48 206 ASP A C 1
ATOM 1500 O O . ASP A 1 206 ? 69.127 33.147 85.967 1.00 21.02 206 ASP A O 1
ATOM 1505 N N . TYR A 1 207 ? 67.366 34.275 86.797 1.00 18.62 207 TYR A N 1
ATOM 1506 C CA . TYR A 1 207 ? 66.626 34.215 85.543 1.00 19.01 207 TYR A CA 1
ATOM 1507 C C . TYR A 1 207 ? 66.635 35.529 84.777 1.00 19.83 207 TYR A C 1
ATOM 1508 O O . TYR A 1 207 ? 66.045 35.614 83.709 1.00 18.83 207 TYR A O 1
ATOM 1517 N N . GLU A 1 208 ? 67.282 36.555 85.318 1.00 21.34 208 GLU A N 1
ATOM 1518 C CA . GLU A 1 208 ? 67.167 37.889 84.734 1.00 22.80 208 GLU A CA 1
ATOM 1519 C C . GLU A 1 208 ? 67.688 37.940 83.299 1.00 21.77 208 GLU A C 1
ATOM 1520 O O . GLU A 1 208 ? 67.113 38.623 82.449 1.00 20.51 208 GLU A O 1
ATOM 1526 N N . ASP A 1 209 ? 68.758 37.199 83.026 1.00 20.67 209 ASP A N 1
ATOM 1527 C CA . ASP A 1 209 ? 69.326 37.159 81.681 1.00 22.12 209 ASP A CA 1
ATOM 1528 C C . ASP A 1 209 ? 68.338 36.575 80.676 1.00 20.23 209 ASP A C 1
ATOM 1529 O O . ASP A 1 209 ? 68.119 37.142 79.604 1.00 19.76 209 ASP A O 1
ATOM 1534 N N . LEU A 1 210 ? 67.741 35.443 81.023 1.00 17.46 210 LEU A N 1
ATOM 1535 C CA . LEU A 1 210 ? 66.738 34.829 80.154 1.00 16.46 210 LEU A CA 1
ATOM 1536 C C . LEU A 1 210 ? 65.541 35.754 79.958 1.00 15.89 210 LEU A C 1
ATOM 1537 O O . LEU A 1 210 ? 65.013 35.875 78.851 1.00 15.66 210 LEU 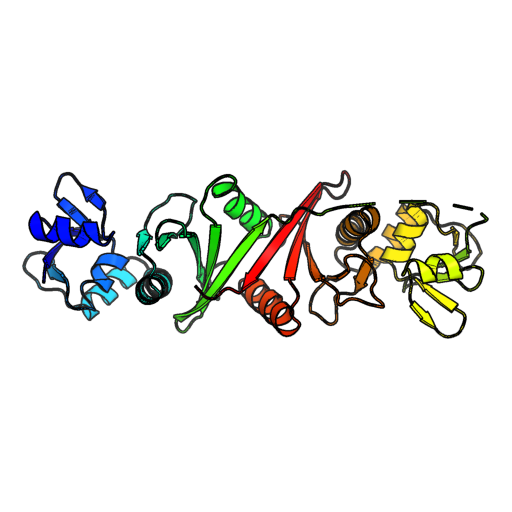A O 1
ATOM 1542 N N . LYS A 1 211 ? 65.120 36.414 81.032 1.00 16.03 211 LYS A N 1
ATOM 1543 C CA . LYS A 1 211 ? 63.994 37.333 80.967 1.00 18.10 211 LYS A CA 1
ATOM 1544 C C . LYS A 1 211 ? 64.265 38.487 80.008 1.00 18.20 211 LYS A C 1
ATOM 1545 O O . LYS A 1 211 ? 63.409 38.832 79.186 1.00 18.83 211 LYS A O 1
ATOM 1551 N N . ARG A 1 212 ? 65.454 39.075 80.109 1.00 19.63 212 ARG A N 1
ATOM 1552 C CA . ARG A 1 212 ? 65.833 40.195 79.248 1.00 21.97 212 ARG A CA 1
ATOM 1553 C C . ARG A 1 212 ? 65.953 39.781 77.783 1.00 19.36 212 ARG A C 1
ATOM 1554 O O . ARG A 1 212 ? 65.823 40.614 76.886 1.00 20.43 212 ARG A O 1
ATOM 1562 N N . ARG A 1 213 ? 66.195 38.494 77.547 1.00 17.55 213 ARG A N 1
ATOM 1563 C CA . ARG A 1 213 ? 66.241 37.955 76.188 1.00 17.95 213 ARG A CA 1
ATOM 1564 C C . ARG A 1 213 ? 64.856 37.468 75.739 1.00 17.64 213 ARG A C 1
ATOM 1565 O O . ARG A 1 213 ? 64.726 36.780 74.724 1.00 17.68 213 ARG A O 1
ATOM 1573 N N . TYR A 1 214 ? 63.842 37.850 76.516 1.00 15.73 214 TYR A N 1
ATOM 1574 C CA . TYR A 1 214 ? 62.414 37.716 76.189 1.00 15.63 214 TYR A CA 1
ATOM 1575 C C . TYR A 1 214 ? 61.853 36.315 76.390 1.00 15.91 214 TYR A C 1
ATOM 1576 O O . TYR A 1 214 ? 60.708 36.047 76.016 1.00 15.83 214 TYR A O 1
ATOM 1585 N N . PHE A 1 215 ? 62.632 35.433 77.006 1.00 13.68 215 PHE A N 1
ATOM 1586 C CA . PHE A 1 215 ? 62.122 34.117 77.359 1.00 13.32 215 PHE A CA 1
ATOM 1587 C C . PHE A 1 215 ? 61.303 34.191 78.624 1.00 13.02 215 PHE A C 1
ATOM 1588 O O . PHE A 1 215 ? 61.665 34.885 79.587 1.00 13.84 215 PHE A O 1
ATOM 1596 N N . GLY A 1 216 ? 60.201 33.454 78.617 1.00 12.50 216 GLY A N 1
ATOM 1597 C CA . GLY A 1 216 ? 59.391 33.291 79.801 1.00 13.12 216 GLY A CA 1
ATOM 1598 C C . GLY A 1 216 ? 58.483 34.461 80.103 1.00 12.76 216 GLY A C 1
ATOM 1599 O O . GLY A 1 216 ? 58.471 35.483 79.407 1.00 14.42 216 GLY A O 1
ATOM 1600 N N . THR A 1 217 ? 57.705 34.274 81.160 1.00 12.53 217 THR A N 1
ATOM 1601 C CA . THR A 1 217 ? 56.737 35.242 81.621 1.00 13.34 217 THR A CA 1
ATOM 1602 C C . THR A 1 217 ? 56.985 35.451 83.103 1.00 14.08 217 THR A C 1
ATOM 1603 O O . THR A 1 217 ? 56.791 34.529 83.898 1.00 14.12 217 THR A O 1
ATOM 1607 N N . GLU A 1 218 ? 57.434 36.645 83.479 1.00 14.85 218 GLU A N 1
ATOM 1608 C CA . GLU A 1 218 ? 57.714 36.909 84.887 1.00 16.27 218 GLU A CA 1
ATOM 1609 C C . GLU A 1 218 ? 56.423 37.189 85.638 1.00 17.32 218 GLU A C 1
ATOM 1610 O O . GLU A 1 218 ? 55.596 37.986 85.197 1.00 18.42 218 GLU A O 1
ATOM 1616 N N . HIS A 1 219 ? 56.244 36.511 86.764 1.00 16.90 219 HIS A N 1
ATOM 1617 C CA . HIS A 1 219 ? 55.219 36.902 87.715 1.00 17.72 219 HIS A CA 1
ATOM 1618 C C . HIS A 1 219 ? 55.853 37.103 89.069 1.00 18.49 219 HIS A C 1
ATOM 1619 O O . HIS A 1 219 ? 56.436 36.173 89.613 1.00 18.38 219 HIS A O 1
ATOM 1626 N N . GLY A 1 220 ? 55.723 38.308 89.615 1.00 19.21 220 GLY A N 1
ATOM 1627 C CA . GLY A 1 220 ? 56.439 38.656 90.828 1.00 19.83 220 GLY A CA 1
ATOM 1628 C C . GLY A 1 220 ? 57.926 38.436 90.610 1.00 20.37 220 GLY A C 1
ATOM 1629 O O . GLY A 1 220 ? 58.524 39.020 89.700 1.00 20.73 220 GLY A O 1
ATOM 1630 N N . ASN A 1 221 ? 58.518 37.572 91.428 1.00 19.47 221 ASN A N 1
ATOM 1631 C CA . ASN A 1 221 ? 59.941 37.288 91.322 1.00 18.25 221 ASN A CA 1
ATOM 1632 C C . ASN A 1 221 ? 60.225 35.864 90.862 1.00 17.74 221 ASN A C 1
ATOM 1633 O O . ASN A 1 221 ? 61.210 35.257 91.269 1.00 19.60 221 ASN A O 1
ATOM 1638 N N . VAL A 1 222 ? 59.366 35.343 89.991 1.00 16.85 222 VAL A N 1
ATOM 1639 C CA . VAL A 1 222 ? 59.548 34.011 89.421 1.00 17.70 222 VAL A CA 1
ATOM 1640 C C . VAL A 1 222 ? 59.348 34.076 87.906 1.00 16.75 222 VAL A C 1
ATOM 1641 O O . VAL A 1 222 ? 58.468 34.786 87.426 1.00 18.09 222 VAL A O 1
ATOM 1645 N N . LEU A 1 223 ? 60.171 33.352 87.152 1.00 15.21 223 LEU A N 1
ATOM 1646 C CA . LEU A 1 223 ? 60.018 33.287 85.701 1.00 13.87 223 LEU A CA 1
ATOM 1647 C C . LEU A 1 223 ? 59.358 31.972 85.306 1.00 13.32 223 LEU A C 1
ATOM 1648 O O . LEU A 1 223 ? 59.886 30.892 85.600 1.00 14.97 223 LEU A O 1
ATOM 1653 N N . PHE A 1 224 ? 58.195 32.065 84.664 1.00 12.29 224 PHE A N 1
ATOM 1654 C CA . PHE A 1 224 ? 57.529 30.893 84.109 1.00 12.24 224 PHE A CA 1
ATOM 1655 C C . PHE A 1 224 ? 57.956 30.686 82.668 1.00 12.43 224 PHE A C 1
ATOM 1656 O O . PHE A 1 224 ? 57.837 31.600 81.862 1.00 14.91 224 PHE A O 1
ATOM 1664 N N . LEU A 1 225 ? 58.452 29.494 82.347 1.00 11.45 225 LEU A N 1
ATOM 1665 C CA . LEU A 1 225 ? 58.753 29.140 80.955 1.00 11.12 225 LEU A CA 1
ATOM 1666 C C . LEU A 1 225 ? 57.646 28.245 80.439 1.00 10.69 225 LEU A C 1
ATOM 1667 O O . LEU A 1 225 ? 57.241 27.311 81.132 1.00 11.77 225 LEU A O 1
ATOM 1672 N N . ASP A 1 226 ? 57.150 28.508 79.230 1.00 10.91 226 ASP A N 1
ATOM 1673 C CA . ASP A 1 226 ? 56.093 27.659 78.686 1.00 11.61 226 ASP A CA 1
ATOM 1674 C C . ASP A 1 226 ? 56.727 26.342 78.167 1.00 11.14 226 ASP A C 1
ATOM 1675 O O . ASP A 1 226 ? 57.957 26.182 78.228 1.00 10.78 226 ASP A O 1
ATOM 1680 N N . PRO A 1 227 ? 55.906 25.369 77.717 1.00 11.44 227 PRO A N 1
ATOM 1681 C CA . PRO A 1 227 ? 56.516 24.087 77.333 1.00 10.86 227 PRO A CA 1
ATOM 1682 C C . PRO A 1 227 ? 57.567 24.179 76.224 1.00 10.97 227 PRO A C 1
ATOM 1683 O O . PRO A 1 227 ? 58.629 23.581 76.371 1.00 11.16 227 PRO A O 1
ATOM 1687 N N . PHE A 1 228 ? 57.308 24.906 75.145 1.00 9.90 228 PHE A N 1
ATOM 1688 C CA . PHE A 1 228 ? 58.330 24.983 74.095 1.00 10.05 228 PHE A CA 1
ATOM 1689 C C . PHE A 1 228 ? 59.590 25.701 74.586 1.00 10.34 228 PHE A C 1
ATOM 1690 O O . PHE A 1 228 ? 60.705 25.312 74.247 1.00 11.51 228 PHE A O 1
ATOM 1698 N N . GLU A 1 229 ? 59.417 26.744 75.393 1.00 10.03 229 GLU A N 1
ATOM 1699 C CA . GLU A 1 229 ? 60.563 27.460 75.948 1.00 10.13 229 GLU A CA 1
ATOM 1700 C C . GLU A 1 229 ? 61.411 26.525 76.808 1.00 10.04 229 GLU A C 1
ATOM 1701 O O . GLU A 1 229 ? 62.644 26.570 76.785 1.00 11.78 229 GLU A O 1
ATOM 1707 N N . THR A 1 230 ? 60.736 25.676 77.574 1.00 10.73 230 THR A N 1
ATOM 1708 C CA . THR A 1 230 ? 61.413 24.719 78.437 1.00 11.21 230 THR A CA 1
ATOM 1709 C C . THR A 1 230 ? 62.209 23.703 77.614 1.00 11.16 230 THR A C 1
ATOM 1710 O O . THR A 1 230 ? 63.371 23.427 77.911 1.00 11.94 230 THR A O 1
ATOM 1714 N N . VAL A 1 231 ? 61.614 23.171 76.553 1.00 11.34 231 VAL A N 1
ATOM 1715 C CA . VAL A 1 231 ? 62.351 22.217 75.733 1.00 11.40 231 VAL A CA 1
ATOM 1716 C C . VAL A 1 231 ? 63.524 22.905 75.028 1.00 11.79 231 VAL A C 1
ATOM 1717 O O . VAL A 1 231 ? 64.650 22.399 75.039 1.00 12.20 231 VAL A O 1
ATOM 1721 N N . TYR A 1 232 ? 63.256 24.069 74.440 1.00 11.14 232 TYR A N 1
ATOM 1722 C CA . TYR A 1 232 ? 64.265 24.801 73.682 1.00 12.03 232 TYR A CA 1
ATOM 1723 C C . TYR A 1 232 ? 65.479 25.181 74.523 1.00 11.48 232 TYR A C 1
ATOM 1724 O O . TYR A 1 232 ? 66.630 24.936 74.134 1.00 11.62 232 TYR A O 1
ATOM 1733 N N . LEU A 1 233 ? 65.224 25.798 75.673 1.00 11.43 233 LEU A N 1
ATOM 1734 C CA . LEU A 1 233 ? 66.311 26.276 76.512 1.00 11.94 233 LEU A CA 1
ATOM 1735 C C . LEU A 1 233 ? 67.094 25.103 77.114 1.00 12.43 233 LEU A C 1
ATOM 1736 O O . LEU A 1 233 ? 68.285 25.226 77.407 1.00 13.09 233 LEU A O 1
ATOM 1741 N N . THR A 1 234 ? 66.441 23.956 77.270 1.00 12.10 234 THR A N 1
ATOM 1742 C CA . THR A 1 234 ? 67.168 22.747 77.649 1.00 12.64 234 THR A CA 1
ATOM 1743 C C . THR A 1 234 ? 68.095 22.299 76.519 1.00 12.85 234 THR A C 1
ATOM 1744 O O . THR A 1 234 ? 69.293 22.064 76.733 1.00 13.46 234 THR A O 1
ATOM 1748 N N . GLU A 1 235 ? 67.548 22.199 75.308 1.00 12.35 235 GLU A N 1
ATOM 1749 C CA . GLU A 1 235 ? 68.333 21.749 74.159 1.00 12.48 235 GLU A CA 1
ATOM 1750 C C . GLU A 1 235 ? 69.533 22.660 73.894 1.00 13.71 235 GLU A C 1
ATOM 1751 O O . GLU A 1 235 ? 70.618 22.192 73.535 1.00 14.83 235 GLU A O 1
ATOM 1757 N N . LYS A 1 236 ? 69.338 23.960 74.096 1.00 13.79 236 LYS A N 1
ATOM 1758 C CA . LYS A 1 236 ? 70.374 24.943 73.799 1.00 13.35 236 LYS A CA 1
ATOM 1759 C C . LYS A 1 236 ? 71.337 25.169 74.962 1.00 15.27 236 LYS A C 1
ATOM 1760 O O . LYS A 1 236 ? 72.214 26.027 74.883 1.00 17.08 236 LYS A O 1
ATOM 1766 N N . GLY A 1 237 ? 71.176 24.398 76.035 1.00 14.30 237 GLY A N 1
ATOM 1767 C CA . GLY A 1 237 ? 72.072 24.509 77.175 1.00 14.54 237 GLY A CA 1
ATOM 1768 C C . GLY A 1 237 ? 71.967 25.832 77.907 1.00 13.85 237 GLY A C 1
ATOM 1769 O O . GLY A 1 237 ? 72.982 26.403 78.338 1.00 15.95 237 GLY A O 1
ATOM 1770 N N . GLU A 1 238 ? 70.736 26.303 78.073 1.00 13.78 238 GLU A N 1
ATOM 1771 C CA . GLU A 1 238 ? 70.468 27.568 78.758 1.00 14.20 238 GLU A CA 1
ATOM 1772 C C . GLU A 1 238 ? 69.833 27.371 80.143 1.00 13.88 238 GLU A C 1
ATOM 1773 O O . GLU A 1 238 ? 69.902 28.259 80.987 1.00 15.20 238 GLU A O 1
ATOM 1779 N N . ILE A 1 239 ? 69.201 26.220 80.358 1.00 13.38 239 ILE A N 1
ATOM 1780 C CA . ILE A 1 239 ? 68.628 25.863 81.663 1.00 12.89 239 ILE A CA 1
ATOM 1781 C C . ILE A 1 239 ? 68.894 24.400 81.979 1.00 13.57 239 ILE A C 1
ATOM 1782 O O . ILE A 1 239 ? 69.106 23.587 81.070 1.00 14.27 239 ILE A O 1
ATOM 1787 N N . ASP A 1 240 ? 68.881 24.073 83.268 1.00 12.76 240 ASP A N 1
ATOM 1788 C CA . ASP A 1 240 ? 68.898 22.687 83.725 1.00 12.67 240 ASP A CA 1
ATOM 1789 C C . ASP A 1 240 ? 67.507 22.310 84.237 1.00 13.33 240 ASP A C 1
ATOM 1790 O O . ASP A 1 240 ? 67.148 22.651 85.366 1.00 14.30 240 ASP A O 1
ATOM 1795 N N . PRO A 1 241 ? 66.712 21.607 83.418 1.00 12.35 241 PRO A N 1
ATOM 1796 C CA . PRO A 1 241 ? 65.374 21.210 83.877 1.00 11.93 241 PRO A CA 1
ATOM 1797 C C . PRO A 1 241 ? 65.434 20.071 84.887 1.00 12.57 241 PRO A C 1
ATOM 1798 O O . PRO A 1 241 ? 66.255 19.165 84.739 1.00 15.12 241 PRO A O 1
ATOM 1802 N N . GLU A 1 242 ? 64.576 20.110 85.900 1.00 12.45 242 GLU A N 1
ATOM 1803 C CA . GLU A 1 242 ? 64.585 19.049 86.902 1.00 13.22 242 GLU A CA 1
ATOM 1804 C C . GLU A 1 242 ? 63.181 18.596 87.273 1.00 14.23 242 GLU A C 1
ATOM 1805 O O . GLU A 1 242 ? 62.219 19.363 87.194 1.00 14.02 242 GLU A O 1
ATOM 1811 N N . THR A 1 243 ? 63.089 17.333 87.676 1.00 15.17 243 THR A N 1
ATOM 1812 C CA . THR A 1 243 ? 61.873 16.756 88.238 1.00 14.74 243 THR A CA 1
ATOM 1813 C C . THR A 1 243 ? 61.686 17.255 89.674 1.00 15.55 243 THR A C 1
ATOM 1814 O O . THR A 1 243 ? 62.591 17.870 90.228 1.00 15.80 243 THR A O 1
ATOM 1818 N N . PRO A 1 244 ? 60.519 16.985 90.290 1.00 16.94 244 PRO A N 1
ATOM 1819 C CA . PRO A 1 244 ? 60.346 17.408 91.685 1.00 16.70 244 PRO A CA 1
ATOM 1820 C C . PRO A 1 244 ? 61.340 16.787 92.667 1.00 18.22 244 PRO A C 1
ATOM 1821 O O . PRO A 1 244 ? 61.506 17.312 93.770 1.00 20.85 244 PRO A O 1
ATOM 1825 N N . GLU A 1 245 ? 61.987 15.693 92.283 1.00 18.93 24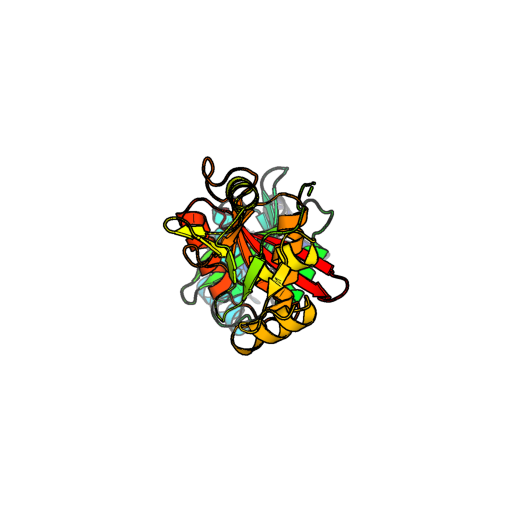5 GLU A N 1
ATOM 1826 C CA . GLU A 1 245 ? 62.977 15.064 93.151 1.00 20.10 245 GLU A CA 1
ATOM 1827 C C . GLU A 1 245 ? 64.387 15.553 92.835 1.00 17.88 245 GLU A C 1
ATOM 1828 O O . GLU A 1 245 ? 65.354 15.120 93.458 1.00 18.70 245 GLU A O 1
ATOM 1834 N N . GLY A 1 246 ? 64.491 16.476 91.883 1.00 15.35 246 GLY A N 1
ATOM 1835 C CA . GLY A 1 246 ? 65.761 17.101 91.563 1.00 15.03 246 GLY A CA 1
ATOM 1836 C C . GLY A 1 246 ? 66.557 16.416 90.465 1.00 14.87 246 GLY A C 1
ATOM 1837 O O . GLY A 1 246 ? 67.731 16.733 90.263 1.00 15.50 246 GLY A O 1
ATOM 1838 N N . GLU A 1 247 ? 65.931 15.474 89.761 1.00 14.92 247 GLU A N 1
ATOM 1839 C CA . GLU A 1 247 ? 66.611 14.737 88.694 1.00 14.94 247 GLU A CA 1
ATOM 1840 C C . GLU A 1 247 ? 66.529 15.470 87.360 1.00 14.95 247 GLU A C 1
ATOM 1841 O O . GLU A 1 247 ? 65.531 16.114 87.072 1.00 14.75 247 GLU A O 1
ATOM 1847 N N . PRO A 1 248 ? 67.585 15.374 86.542 1.00 15.25 248 PRO A N 1
ATOM 1848 C CA . PRO A 1 248 ? 67.511 15.986 85.209 1.00 14.90 248 PRO A CA 1
ATOM 1849 C C . PRO A 1 248 ? 66.464 15.338 84.304 1.00 15.59 248 PRO A C 1
ATOM 1850 O O . PRO A 1 248 ? 66.107 14.169 84.470 1.00 16.72 248 PRO A O 1
ATOM 1854 N N . MET A 1 249 ? 65.972 16.121 83.353 1.00 14.40 249 MET A N 1
ATOM 1855 C CA . MET A 1 249 ? 65.175 15.596 82.249 1.00 14.17 249 MET A CA 1
ATOM 1856 C C . MET A 1 249 ? 65.869 15.907 80.939 1.00 15.67 249 MET A C 1
ATOM 1857 O O . MET A 1 249 ? 66.370 17.011 80.751 1.00 17.73 249 MET A O 1
ATOM 1862 N N . SER A 1 250 ? 65.889 14.933 80.039 1.00 14.39 250 SER A N 1
ATOM 1863 C CA . SER A 1 250 ? 66.448 15.141 78.708 1.00 14.35 250 SER A CA 1
ATOM 1864 C C . SER A 1 250 ? 65.452 15.848 77.805 1.00 13.86 250 SER A C 1
ATOM 1865 O O . SER A 1 250 ? 64.273 15.943 78.127 1.00 14.08 250 SER A O 1
ATOM 1868 N N . VAL A 1 251 ? 65.932 16.320 76.663 1.00 13.97 251 VAL A N 1
ATOM 1869 C CA . VAL A 1 251 ? 65.048 16.912 75.672 1.00 12.56 251 VAL A CA 1
ATOM 1870 C C . VAL A 1 251 ? 63.961 15.917 75.266 1.00 13.12 251 VAL A C 1
ATOM 1871 O O . VAL A 1 251 ? 62.785 16.273 75.195 1.00 13.51 251 VAL A O 1
ATOM 1875 N N . GLU A 1 252 ? 64.347 14.667 75.019 1.00 13.64 252 GLU A N 1
ATOM 1876 C CA . GLU A 1 252 ? 63.372 13.662 74.613 1.00 14.12 252 GLU A CA 1
ATOM 1877 C C . GLU A 1 252 ? 62.370 13.372 75.730 1.00 13.54 252 GLU A C 1
ATOM 1878 O O . GLU A 1 252 ? 61.183 13.178 75.466 1.00 13.99 252 GLU A O 1
ATOM 1884 N N . GLU A 1 253 ? 62.833 13.363 76.977 1.00 13.51 253 GLU A N 1
ATOM 1885 C CA . GLU A 1 253 ? 61.915 13.169 78.099 1.00 13.11 253 GLU A CA 1
ATOM 1886 C C . GLU A 1 253 ? 60.921 14.331 78.202 1.00 12.87 253 GLU A C 1
ATOM 1887 O O . GLU A 1 253 ? 59.741 14.130 78.507 1.00 13.86 253 GLU A O 1
ATOM 1893 N N . LEU A 1 254 ? 61.388 15.541 77.927 1.00 13.73 254 LEU A N 1
ATOM 1894 C CA . LEU A 1 254 ? 60.500 16.700 77.934 1.00 12.94 254 LEU A CA 1
ATOM 1895 C C . LEU A 1 254 ? 59.473 16.633 76.802 1.00 12.87 254 LEU A C 1
ATOM 1896 O O . LEU A 1 254 ? 58.292 16.905 77.012 1.00 12.38 254 LEU A O 1
ATOM 1901 N N . LEU A 1 255 ? 59.922 16.277 75.603 1.00 12.71 255 LEU A N 1
ATOM 1902 C CA . LEU A 1 255 ? 58.999 16.137 74.480 1.00 12.11 255 LEU A CA 1
ATOM 1903 C C . LEU A 1 255 ? 57.939 15.089 74.785 1.00 12.59 255 LEU A C 1
ATOM 1904 O O . LEU A 1 255 ? 56.754 15.292 74.519 1.00 13.96 255 LEU A O 1
ATOM 1909 N N . SER A 1 256 ? 58.366 13.971 75.361 1.00 13.86 256 SER A N 1
ATOM 1910 C CA . SER A 1 256 ? 57.434 12.904 75.701 1.00 14.69 256 SER A CA 1
ATOM 1911 C C . SER A 1 256 ? 56.453 13.344 76.778 1.00 14.83 256 SER A C 1
ATOM 1912 O O . SER A 1 256 ? 55.269 13.007 76.726 1.00 15.74 256 SER A O 1
ATOM 1915 N N . PHE A 1 257 ? 56.956 14.091 77.756 1.00 14.19 257 PHE A N 1
ATOM 1916 C CA . PHE A 1 257 ? 56.134 14.574 78.864 1.00 13.21 257 PHE A CA 1
ATOM 1917 C C . PHE A 1 257 ? 55.062 15.545 78.367 1.00 13.62 257 PHE A C 1
ATOM 1918 O O . PHE A 1 257 ? 53.865 15.384 78.650 1.00 13.85 257 PHE A O 1
ATOM 1926 N N . PHE A 1 258 ? 55.492 16.541 77.602 1.00 13.20 258 PHE A N 1
ATOM 1927 C CA . PHE A 1 258 ? 54.582 17.586 77.151 1.00 12.29 258 PHE A CA 1
ATOM 1928 C C . PHE A 1 258 ? 53.600 17.143 76.066 1.00 13.91 258 PHE A C 1
ATOM 1929 O O . PHE A 1 258 ? 52.494 17.682 75.989 1.00 15.33 258 PHE A O 1
ATOM 1937 N N . GLU A 1 259 ? 53.985 16.180 75.230 1.00 13.63 259 GLU A N 1
ATOM 1938 C CA . GLU A 1 259 ? 53.132 15.814 74.094 1.00 14.81 259 GLU A CA 1
ATOM 1939 C C . GLU A 1 259 ? 51.916 14.986 74.485 1.00 17.68 259 GLU A C 1
ATOM 1940 O O . GLU A 1 259 ? 51.004 14.816 73.677 1.00 19.50 259 GLU A O 1
ATOM 1946 N N . ARG A 1 260 ? 51.890 14.470 75.712 1.00 19.57 260 ARG A N 1
ATOM 1947 C CA . ARG A 1 260 ? 50.813 13.568 76.110 1.00 22.40 260 ARG A CA 1
ATOM 1948 C C . ARG A 1 260 ? 49.434 14.208 75.972 1.00 22.57 260 ARG A C 1
ATOM 1949 O O . ARG A 1 260 ? 48.486 13.552 75.539 1.00 23.49 260 ARG A O 1
ATOM 1957 N N . ARG A 1 261 ? 49.324 15.490 76.302 1.00 21.30 261 ARG A N 1
ATOM 1958 C CA . ARG A 1 261 ? 48.031 16.163 76.232 1.00 22.83 261 ARG A CA 1
ATOM 1959 C C . ARG A 1 261 ? 48.049 17.394 75.332 1.00 20.70 261 ARG A C 1
ATOM 1960 O O . ARG A 1 261 ? 47.100 18.173 75.312 1.00 21.42 261 ARG A O 1
ATOM 1968 N N . ARG A 1 262 ? 49.130 17.564 74.582 1.00 19.95 262 ARG A N 1
ATOM 1969 C CA . ARG A 1 262 ? 49.251 18.701 73.677 1.00 20.26 262 ARG A CA 1
ATOM 1970 C C . ARG A 1 262 ? 49.467 18.218 72.257 1.00 21.88 262 ARG A C 1
ATOM 1971 O O . ARG A 1 262 ? 50.483 17.591 71.958 1.00 23.77 262 ARG A O 1
ATOM 1979 N N . PRO A 1 263 ? 48.515 18.533 71.372 1.00 20.83 263 PRO A N 1
ATOM 1980 C CA . PRO A 1 263 ? 48.479 18.035 69.994 1.00 19.32 263 PRO A CA 1
ATOM 1981 C C . PRO A 1 263 ? 49.571 18.640 69.130 1.00 17.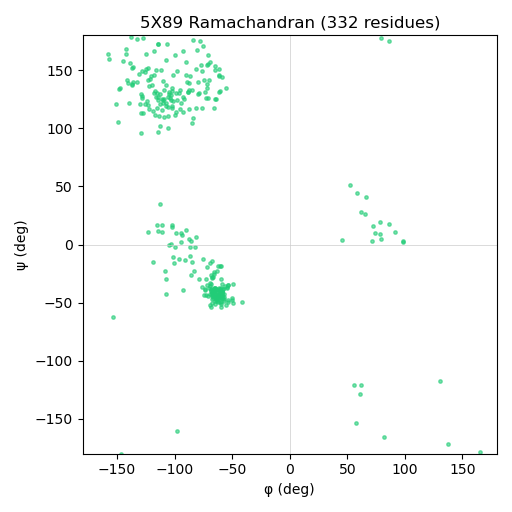25 263 PRO A C 1
ATOM 1982 O O . PRO A 1 263 ? 49.867 19.825 69.273 1.00 17.83 263 PRO A O 1
ATOM 1986 N N . GLY A 1 264 ? 50.161 17.832 68.255 1.00 15.74 264 GLY A N 1
ATOM 1987 C CA . GLY A 1 264 ? 51.159 18.305 67.311 1.00 14.90 264 GLY A CA 1
ATOM 1988 C C . GLY A 1 264 ? 52.402 18.880 67.962 1.00 14.21 264 GLY A C 1
ATOM 1989 O O . GLY A 1 264 ? 53.068 19.740 67.384 1.00 14.14 264 GLY A O 1
ATOM 1990 N N . PHE A 1 265 ? 52.725 18.410 69.166 1.00 13.36 265 PHE A N 1
ATOM 1991 C CA . PHE A 1 265 ? 53.768 19.058 69.957 1.00 11.08 265 PHE A CA 1
ATOM 1992 C C . PHE A 1 265 ? 55.155 18.992 69.321 1.00 11.45 265 PHE A C 1
ATOM 1993 O O . PHE A 1 265 ? 55.859 19.993 69.279 1.00 12.53 265 PHE A O 1
ATOM 2001 N N . ARG A 1 266 ? 55.549 17.825 68.826 1.00 11.88 266 ARG A N 1
ATOM 2002 C CA . ARG A 1 266 ? 56.884 17.687 68.246 1.00 12.08 266 ARG A CA 1
ATOM 2003 C C . ARG A 1 266 ? 57.060 18.543 66.990 1.00 12.30 266 ARG A C 1
ATOM 2004 O O . ARG A 1 266 ? 58.111 19.164 66.804 1.00 13.04 266 ARG A O 1
ATOM 2012 N N . ALA A 1 267 ? 56.035 18.592 66.140 1.00 12.08 267 ALA A N 1
ATOM 2013 C CA . ALA A 1 267 ? 56.071 19.447 64.960 1.00 11.71 267 ALA A CA 1
ATOM 2014 C C . ALA A 1 267 ? 56.073 20.919 65.361 1.00 11.18 267 ALA A C 1
ATOM 2015 O O . ALA A 1 267 ? 56.805 21.725 64.800 1.00 11.54 267 ALA A O 1
ATOM 2017 N N . GLY A 1 268 ? 55.255 21.265 66.347 1.00 10.31 268 GLY A N 1
ATOM 2018 C CA . GLY A 1 268 ? 55.229 22.628 66.832 1.00 10.59 268 GLY A CA 1
ATOM 2019 C C . GLY A 1 268 ? 56.595 23.023 67.377 1.00 11.09 268 GLY A C 1
ATOM 2020 O O . GLY A 1 268 ? 57.054 24.149 67.160 1.00 11.06 268 GLY A O 1
ATOM 2021 N N . TYR A 1 269 ? 57.253 22.102 68.083 1.00 10.73 269 TYR A N 1
ATOM 2022 C CA . TYR A 1 269 ? 58.551 22.407 68.668 1.00 9.91 269 TYR A CA 1
ATOM 2023 C C . TYR A 1 269 ? 59.613 22.738 67.614 1.00 10.41 269 TYR A C 1
ATOM 2024 O O . TYR A 1 269 ? 60.388 23.683 67.788 1.00 10.58 269 TYR A O 1
ATOM 2033 N N . VAL A 1 270 ? 59.670 21.977 66.526 1.00 11.63 270 VAL A N 1
ATOM 2034 C CA . VAL A 1 270 ? 60.736 22.236 65.560 1.00 11.95 270 VAL A CA 1
ATOM 2035 C C . VAL A 1 270 ? 60.530 23.588 64.880 1.00 11.39 270 VAL A C 1
ATOM 2036 O O . VAL A 1 270 ? 61.503 24.240 64.497 1.00 12.44 270 VAL A O 1
ATOM 2040 N N . VAL A 1 271 ? 59.280 24.041 64.775 1.00 12.03 271 VAL A N 1
ATOM 2041 C CA . VAL A 1 271 ? 59.020 25.373 64.241 1.00 11.30 271 VAL A CA 1
ATOM 2042 C C . VAL A 1 271 ? 59.391 26.435 65.286 1.00 11.61 271 VAL A C 1
ATOM 2043 O O . VAL A 1 271 ? 60.036 27.432 64.954 1.00 11.80 271 VAL A O 1
ATOM 2047 N N . TYR A 1 272 ? 59.021 26.212 66.546 1.00 11.00 272 TYR A N 1
ATOM 2048 C CA . TYR A 1 272 ? 59.450 27.112 67.614 1.00 10.26 272 TYR A CA 1
ATOM 2049 C C . TYR A 1 272 ? 60.975 27.269 67.582 1.00 10.45 272 TYR A C 1
ATOM 2050 O O . TYR A 1 272 ? 61.504 28.377 67.660 1.00 11.40 272 TYR A O 1
ATOM 2059 N N . ARG A 1 273 ? 61.673 26.145 67.484 1.00 10.85 273 ARG A N 1
ATOM 2060 C CA . ARG A 1 273 ? 63.135 26.144 67.531 1.00 10.69 273 ARG A CA 1
ATOM 2061 C C . ARG A 1 273 ? 63.744 26.827 66.305 1.00 10.57 273 ARG A C 1
ATOM 2062 O O . ARG A 1 273 ? 64.706 27.580 66.427 1.00 11.73 273 ARG A O 1
ATOM 2070 N N . ASP A 1 274 ? 63.178 26.568 65.128 1.00 11.56 274 ASP A N 1
ATOM 2071 C CA . ASP A 1 274 ? 63.675 27.183 63.907 1.00 11.98 274 ASP A CA 1
ATOM 2072 C C . ASP A 1 274 ? 63.588 28.707 63.993 1.00 12.61 274 ASP A C 1
ATOM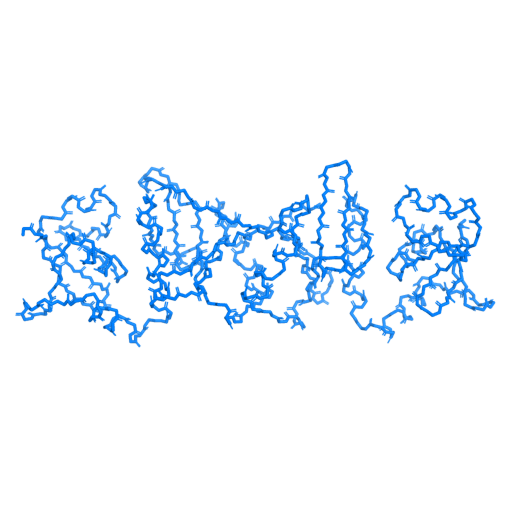 2073 O O . ASP A 1 274 ? 64.565 29.410 63.728 1.00 15.13 274 ASP A O 1
ATOM 2078 N N . LEU A 1 275 ? 62.424 29.212 64.384 1.00 11.93 275 LEU A N 1
ATOM 2079 C CA . LEU A 1 275 ? 62.224 30.650 64.499 1.00 11.61 275 LEU A CA 1
ATOM 2080 C C . LEU A 1 275 ? 63.141 31.249 65.568 1.00 12.27 275 LEU A C 1
ATOM 2081 O O . LEU A 1 275 ? 63.792 32.266 65.344 1.00 12.47 275 LEU A O 1
ATOM 2086 N N . THR A 1 276 ? 63.199 30.610 66.732 1.00 12.14 276 THR A N 1
ATOM 2087 C CA . THR A 1 276 ? 63.962 31.170 67.841 1.00 12.52 276 THR A CA 1
ATOM 2088 C C . THR A 1 276 ? 65.472 31.144 67.567 1.00 13.20 276 THR A C 1
ATOM 2089 O O . THR A 1 276 ? 66.166 32.101 67.902 1.00 14.99 276 THR A O 1
ATOM 2093 N N . GLU A 1 277 ? 65.960 30.075 66.930 1.00 15.32 277 GLU A N 1
ATOM 2094 C CA . GLU A 1 277 ? 67.360 29.969 66.492 1.00 17.98 277 GLU A CA 1
ATOM 2095 C C . GLU A 1 277 ? 67.782 31.142 65.636 1.00 17.48 277 GLU A C 1
ATOM 2096 O O . GLU A 1 277 ? 68.942 31.561 65.650 1.00 20.09 277 GLU A O 1
ATOM 2102 N N . ARG A 1 278 ? 66.831 31.633 64.851 1.00 17.11 278 ARG A N 1
ATOM 2103 C CA . ARG A 1 278 ? 67.092 32.688 63.883 1.00 17.72 278 ARG A CA 1
ATOM 2104 C C . ARG A 1 278 ? 66.969 34.068 64.503 1.00 18.62 278 ARG A C 1
ATOM 2105 O O . ARG A 1 278 ? 67.207 35.078 63.840 1.00 22.66 278 ARG A O 1
ATOM 2113 N N . GLY A 1 279 ? 66.602 34.114 65.777 1.00 15.85 279 GLY A N 1
ATOM 2114 C CA . GLY A 1 279 ? 66.530 35.378 66.480 1.00 15.28 279 GLY A CA 1
ATOM 2115 C C . GLY A 1 279 ? 65.148 35.993 66.580 1.00 15.07 279 GLY A C 1
ATOM 2116 O O . GLY A 1 279 ? 65.006 37.087 67.113 1.00 17.41 279 GLY A O 1
ATOM 2117 N N . TYR A 1 280 ? 64.127 35.309 66.068 1.00 14.14 280 TYR A N 1
ATOM 2118 C CA . TYR A 1 280 ? 62.755 35.742 66.312 1.00 13.39 280 TYR A CA 1
ATOM 2119 C C . TYR A 1 280 ? 62.393 35.468 67.770 1.00 12.97 280 TYR A C 1
ATOM 2120 O O . TYR A 1 280 ? 62.972 34.592 68.403 1.00 13.41 280 TYR A O 1
ATOM 2129 N N . VAL A 1 281 ? 61.438 36.226 68.293 1.00 11.79 281 VAL A N 1
ATOM 2130 C CA . VAL A 1 281 ? 60.860 35.926 69.594 1.00 10.96 281 VAL A CA 1
ATOM 2131 C C . VAL A 1 281 ? 59.483 35.313 69.366 1.00 10.72 281 VAL A C 1
ATOM 2132 O O . VAL A 1 281 ? 58.636 35.891 68.674 1.00 12.86 281 VAL A O 1
ATOM 2136 N N . VAL A 1 282 ? 59.266 34.145 69.954 1.00 11.25 282 VAL A N 1
ATOM 2137 C CA . VAL A 1 282 ? 58.054 33.367 69.715 1.00 11.29 282 VAL A CA 1
ATOM 2138 C C . VAL A 1 282 ? 57.226 33.219 70.996 1.00 11.15 282 VAL A C 1
ATOM 2139 O O . VAL A 1 282 ? 57.741 32.798 72.037 1.00 11.89 282 VAL A O 1
ATOM 2143 N N . LYS A 1 283 ? 55.948 33.581 70.918 1.00 10.80 283 LYS A N 1
ATOM 2144 C CA . LYS A 1 283 ? 55.047 33.453 72.062 1.00 10.74 283 LYS A CA 1
ATOM 2145 C C . LYS A 1 283 ? 53.758 32.804 71.590 1.00 9.55 283 LYS A C 1
ATOM 2146 O O . LYS A 1 283 ? 53.603 32.546 70.397 1.00 10.10 283 LYS A O 1
ATOM 2152 N N . SER A 1 284 ? 52.825 32.540 72.497 1.00 10.10 284 SER A N 1
ATOM 2153 C CA . SER A 1 284 ? 51.567 31.921 72.097 1.00 9.57 284 SER A CA 1
ATOM 2154 C C . SER A 1 284 ? 50.808 32.793 71.111 1.00 10.65 284 SER A C 1
ATOM 2155 O O . SER A 1 284 ? 50.639 33.986 71.325 1.00 11.47 284 SER A O 1
ATOM 2158 N N . GLY A 1 285 ? 50.341 32.192 70.028 1.00 10.36 285 GLY A N 1
ATOM 2159 C CA . GLY A 1 285 ? 49.534 32.938 69.081 1.00 10.31 285 GLY A CA 1
ATOM 2160 C C . GLY A 1 285 ? 48.053 32.797 69.331 1.00 9.29 285 GLY A C 1
ATOM 2161 O O . GLY A 1 285 ? 47.249 33.233 68.512 1.00 9.17 285 GLY A O 1
ATOM 2162 N N . PHE A 1 286 ? 47.698 32.209 70.475 1.00 9.66 286 PHE A N 1
ATOM 2163 C CA . PHE A 1 286 ? 46.307 31.907 70.780 1.00 9.51 286 PHE A CA 1
ATOM 2164 C C . PHE A 1 286 ? 45.396 33.099 70.549 1.00 10.37 286 PHE A C 1
ATOM 2165 O O . PHE A 1 286 ? 44.370 32.978 69.878 1.00 10.41 286 PHE A O 1
ATOM 2173 N N . LYS A 1 287 ? 45.767 34.253 71.098 1.00 9.33 287 LYS A N 1
ATOM 2174 C CA . LYS A 1 287 ? 44.869 35.405 71.066 1.00 9.63 287 LYS A CA 1
ATOM 2175 C C . LYS A 1 287 ? 44.644 35.954 69.655 1.00 10.00 287 LYS A C 1
ATOM 2176 O O . LYS A 1 287 ? 43.717 36.725 69.446 1.00 11.06 287 LYS A O 1
ATOM 2182 N N . TYR A 1 288 ? 45.482 35.549 68.700 1.00 10.02 288 TYR A N 1
ATOM 2183 C CA . TYR A 1 288 ? 45.347 36.003 67.312 1.00 10.44 288 TYR A CA 1
ATOM 2184 C C . TYR A 1 288 ? 44.999 34.855 66.377 1.00 10.69 288 TYR A C 1
ATOM 2185 O O . TYR A 1 288 ? 45.045 35.005 65.154 1.00 12.09 288 TYR A O 1
ATOM 2194 N N . GLY A 1 289 ? 44.635 33.713 66.952 1.00 10.85 289 GLY A N 1
ATOM 2195 C CA . GLY A 1 289 ? 44.145 32.583 66.176 1.00 10.77 289 GLY A CA 1
ATOM 2196 C C . GLY A 1 289 ? 45.189 31.637 65.607 1.00 11.67 289 GLY A C 1
ATOM 2197 O O . GLY A 1 289 ? 44.901 30.866 64.690 1.00 13.92 289 GLY A O 1
ATOM 2198 N N . GLY A 1 290 ? 46.404 31.690 66.142 1.00 10.97 290 GLY A N 1
ATOM 2199 C CA . GLY A 1 290 ? 47.454 30.807 65.677 1.00 11.81 290 GLY A CA 1
ATOM 2200 C C . GLY A 1 290 ? 48.119 30.036 66.792 1.00 10.87 290 GLY A C 1
ATOM 2201 O O . GLY A 1 290 ? 47.794 30.215 67.968 1.00 11.82 290 GLY A O 1
ATOM 2202 N N . ARG A 1 291 ? 49.056 29.171 66.431 1.00 8.92 291 ARG A N 1
ATOM 2203 C CA . ARG A 1 291 ? 49.868 28.511 67.442 1.00 8.98 291 ARG A CA 1
ATOM 2204 C C . ARG A 1 291 ? 50.857 29.505 68.040 1.00 9.60 291 ARG A C 1
ATOM 2205 O O . ARG A 1 291 ? 51.063 29.533 69.256 1.00 10.93 291 ARG A O 1
ATOM 2213 N N . PHE A 1 292 ? 51.471 30.313 67.178 1.00 10.17 292 PHE A N 1
ATOM 2214 C CA . PHE A 1 292 ? 52.502 31.270 67.588 1.00 10.14 292 PHE A CA 1
ATOM 2215 C C . PHE A 1 292 ? 52.172 32.686 67.142 1.00 9.23 292 PHE A C 1
ATOM 2216 O O . PHE A 1 292 ? 51.552 32.885 66.089 1.00 9.81 292 PHE A O 1
ATOM 2224 N N . ARG A 1 293 ? 52.600 33.666 67.933 1.00 9.52 293 ARG A N 1
ATOM 2225 C CA . ARG A 1 293 ? 52.806 35.013 67.413 1.00 9.10 293 ARG A CA 1
ATOM 2226 C C . ARG A 1 293 ? 54.314 35.219 67.409 1.00 10.64 293 ARG A C 1
ATOM 2227 O O . ARG A 1 293 ? 55.012 34.750 68.310 1.00 11.37 293 ARG A O 1
ATOM 2235 N N . VAL A 1 294 ? 54.822 35.877 66.373 1.00 9.85 294 VAL A N 1
ATOM 2236 C CA . VAL A 1 294 ? 56.261 35.936 66.150 1.00 9.75 294 VAL A CA 1
ATOM 2237 C C . VAL A 1 294 ? 56.733 37.372 65.965 1.00 10.65 294 VAL A C 1
ATOM 2238 O O . VAL A 1 294 ? 56.211 38.098 65.112 1.00 11.60 294 VAL A O 1
ATOM 2242 N N . TYR A 1 295 ? 57.714 37.762 66.774 1.00 11.09 295 TYR A N 1
ATOM 2243 C CA . TYR A 1 295 ? 58.325 39.089 66.743 1.00 11.36 295 TYR A CA 1
ATOM 2244 C C . TYR A 1 295 ? 59.661 39.066 66.032 1.00 13.88 295 TYR A C 1
ATOM 2245 O O . TYR A 1 295 ? 60.429 38.112 66.164 1.00 13.66 295 TYR A O 1
ATOM 2254 N N . GLU A 1 296 ? 59.966 40.149 65.333 1.00 17.11 296 GLU A N 1
ATOM 2255 C CA . GLU A 1 296 ? 61.275 40.291 64.698 1.00 22.29 296 GLU A CA 1
ATOM 2256 C C . GLU A 1 296 ? 62.426 40.490 65.685 1.00 30.76 296 GLU A C 1
ATOM 2257 O O . GLU A 1 296 ? 63.517 39.963 65.473 1.00 33.96 296 GLU A O 1
ATOM 2263 N N . GLU A 1 297 ? 62.200 41.236 66.761 1.00 35.63 297 GLU A N 1
ATOM 2264 C CA . GLU A 1 297 ? 63.327 41.607 67.616 1.00 41.53 297 GLU A CA 1
ATOM 2265 C C . GLU A 1 297 ? 62.968 41.883 69.075 1.00 42.39 297 GLU A C 1
ATOM 2266 O O . GLU A 1 297 ? 63.444 41.196 69.981 1.00 44.09 297 GLU A O 1
ATOM 2272 N N . ASP A 1 298 ? 62.142 42.899 69.295 1.00 41.37 298 ASP A N 1
ATOM 2273 C CA . ASP A 1 298 ? 61.896 43.418 70.635 1.00 39.83 298 ASP A CA 1
ATOM 2274 C C . ASP A 1 298 ? 60.405 43.516 70.939 1.00 36.12 298 ASP A C 1
ATOM 2275 O O . ASP A 1 298 ? 59.772 44.512 70.598 1.00 36.38 298 ASP A O 1
ATOM 2280 N N . PRO A 1 299 ? 59.848 42.495 71.608 1.00 33.60 299 PRO A N 1
ATOM 2281 C CA . PRO A 1 299 ? 58.411 42.419 71.915 1.00 34.99 299 PRO A CA 1
ATOM 2282 C C . PRO A 1 299 ?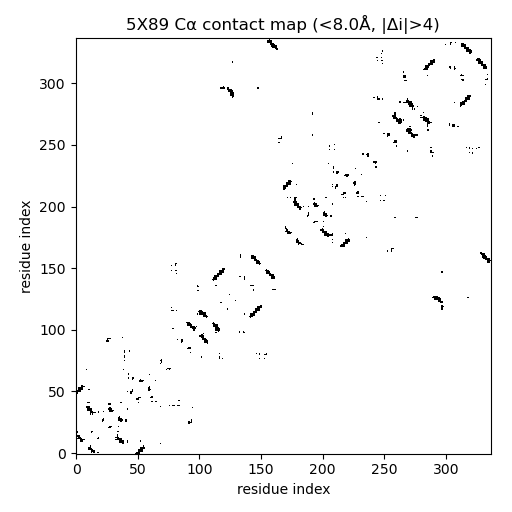 57.892 43.580 72.766 1.00 36.94 299 PRO A C 1
ATOM 2283 O O . PRO A 1 299 ? 56.725 43.963 72.642 1.00 36.39 299 PRO A O 1
ATOM 2287 N N . ASP A 1 300 ? 58.751 44.137 73.613 1.00 39.27 300 ASP A N 1
ATOM 2288 C CA . ASP A 1 300 ? 58.355 45.238 74.488 1.00 43.03 300 ASP A CA 1
ATOM 2289 C C . ASP A 1 300 ? 58.157 46.516 73.688 1.00 44.21 300 ASP A C 1
ATOM 2290 O O . ASP A 1 300 ? 57.506 47.460 74.140 1.00 45.29 300 ASP A O 1
ATOM 2295 N N . ARG A 1 301 ? 58.734 46.533 72.494 1.00 43.37 301 ARG A N 1
ATOM 2296 C CA . ARG A 1 301 ? 58.729 47.704 71.632 1.00 43.49 301 ARG A CA 1
ATOM 2297 C C . ARG A 1 301 ? 57.796 47.530 70.439 1.00 38.39 301 ARG A C 1
ATOM 2298 O O . ARG A 1 301 ? 57.063 48.441 70.063 1.00 39.25 301 ARG A O 1
ATOM 2306 N N . GLU A 1 302 ? 57.834 46.342 69.848 1.00 33.91 302 GLU A N 1
ATOM 2307 C CA . GLU A 1 302 ? 57.146 46.082 68.588 1.00 29.53 302 GLU A CA 1
ATOM 2308 C C . GLU A 1 302 ? 55.901 45.213 68.749 1.00 24.07 302 GLU A C 1
ATOM 2309 O O . GLU A 1 302 ? 55.761 44.477 69.729 1.00 25.29 302 GLU A O 1
ATOM 2315 N N . HIS A 1 303 ? 55.002 45.300 67.776 1.00 17.69 303 HIS A N 1
ATOM 2316 C CA . HIS A 1 303 ? 53.949 44.308 67.611 1.00 16.34 303 HIS A CA 1
ATOM 2317 C C . HIS A 1 303 ? 54.540 43.052 67.000 1.00 13.69 303 HIS A C 1
ATOM 2318 O O . HIS A 1 303 ? 55.492 43.130 66.211 1.00 14.81 303 HIS A O 1
ATOM 2325 N N . SER A 1 304 ? 53.980 41.893 67.329 1.00 12.35 304 SER A N 1
ATOM 2326 C CA . SER A 1 304 ? 54.356 40.683 66.606 1.00 11.14 304 SER A CA 1
ATOM 2327 C C . SER A 1 304 ? 53.994 40.853 65.136 1.00 12.04 304 SER A C 1
ATOM 2328 O O . SER A 1 304 ? 52.993 41.495 64.793 1.00 12.70 304 SER A O 1
ATOM 2331 N N . LYS A 1 305 ? 54.825 40.281 64.273 1.00 11.27 305 LYS A N 1
ATOM 2332 C CA . LYS A 1 305 ? 54.681 40.442 62.828 1.00 11.19 305 LYS A CA 1
ATOM 2333 C C . LYS A 1 305 ? 53.850 39.320 62.199 1.00 10.79 305 LYS A C 1
ATOM 2334 O O . LYS A 1 305 ? 53.051 39.559 61.296 1.00 12.10 305 LYS A O 1
ATOM 2340 N N . TYR A 1 306 ? 54.039 38.095 62.681 1.00 10.96 306 TYR A N 1
ATOM 2341 C CA . TYR A 1 306 ? 53.391 36.922 62.093 1.00 10.34 306 TYR A CA 1
ATOM 2342 C C . TYR A 1 306 ? 52.512 36.182 63.084 1.00 9.97 306 TYR A C 1
ATOM 2343 O O . TYR A 1 306 ? 52.834 36.086 64.278 1.00 10.87 306 TYR A O 1
ATOM 2352 N N . VAL A 1 307 ? 51.412 35.645 62.570 1.00 9.57 307 VAL A N 1
ATOM 2353 C CA . VAL A 1 307 ? 50.628 34.641 63.265 1.00 9.00 307 VAL A CA 1
ATOM 2354 C C . VAL A 1 307 ? 50.868 33.324 62.549 1.00 9.23 307 VAL A C 1
ATOM 2355 O O . VAL A 1 307 ? 50.645 33.235 61.346 1.00 10.34 307 VAL A O 1
ATOM 2359 N N . VAL A 1 308 ? 51.357 32.317 63.267 1.00 8.93 308 VAL A N 1
ATOM 2360 C CA . VAL A 1 308 ? 51.785 31.069 62.635 1.00 8.49 308 VAL A CA 1
ATOM 2361 C C . VAL A 1 308 ? 50.986 29.860 63.108 1.00 9.71 308 VAL A C 1
ATOM 2362 O O . VAL A 1 308 ? 50.817 29.648 64.318 1.00 10.53 308 VAL A O 1
ATOM 2366 N N . ARG A 1 309 ? 50.500 29.074 62.146 1.00 9.17 309 ARG A N 1
ATOM 2367 C CA . ARG A 1 309 ? 49.934 27.755 62.406 1.00 9.47 309 ARG A CA 1
ATOM 2368 C C . ARG A 1 309 ? 50.907 26.699 61.912 1.00 9.51 309 ARG A C 1
ATOM 2369 O O . ARG A 1 309 ? 51.469 26.840 60.820 1.00 11.12 309 ARG A O 1
ATOM 2377 N N . VAL A 1 310 ? 51.101 25.643 62.697 1.00 9.63 310 VAL A N 1
ATOM 2378 C CA . VAL A 1 310 ? 51.970 24.543 62.290 1.00 10.38 310 VAL A CA 1
ATOM 2379 C C . VAL A 1 310 ? 51.134 23.347 61.865 1.00 10.58 310 VAL A C 1
ATOM 2380 O O . VAL A 1 310 ? 50.187 22.954 62.564 1.00 10.82 310 VAL A O 1
ATOM 2384 N N . VAL A 1 311 ? 51.463 22.796 60.699 1.00 9.99 311 VAL A N 1
ATOM 2385 C CA . VAL A 1 311 ? 50.800 21.606 60.187 1.00 10.64 311 VAL A CA 1
ATOM 2386 C C . VAL A 1 311 ? 51.820 20.652 59.587 1.00 11.20 311 VAL A C 1
ATOM 2387 O O . VAL A 1 311 ? 53.014 20.947 59.562 1.00 11.74 311 VAL A O 1
ATOM 2391 N N . GLU A 1 312 ? 51.341 19.509 59.109 1.00 11.11 312 GLU A N 1
ATOM 2392 C CA . GLU A 1 312 ? 52.164 18.582 58.346 1.00 11.65 312 GLU A CA 1
ATOM 2393 C C . GLU A 1 312 ? 51.574 18.437 56.934 1.00 12.08 312 GLU A C 1
ATOM 2394 O O . GLU A 1 312 ? 50.443 18.862 56.697 1.00 12.15 312 GLU A O 1
ATOM 2400 N N . PRO A 1 313 ? 52.334 17.856 55.994 1.00 12.56 313 PRO A N 1
ATOM 2401 C CA . PRO A 1 313 ? 51.806 17.798 54.623 1.00 12.62 313 PRO A CA 1
ATOM 2402 C C . PRO A 1 313 ? 50.423 17.144 54.484 1.00 13.09 313 PRO A C 1
ATOM 2403 O O . PRO A 1 313 ? 49.611 17.622 53.684 1.00 13.80 313 PRO A O 1
ATOM 2407 N N . ASP A 1 314 ? 50.139 16.095 55.248 1.00 13.03 314 ASP A N 1
ATOM 2408 C CA . ASP A 1 314 ? 48.856 15.414 55.102 1.00 14.64 314 ASP A CA 1
ATOM 2409 C C . ASP A 1 314 ? 47.736 16.043 55.936 1.00 13.96 314 ASP A C 1
ATOM 2410 O O . ASP A 1 314 ? 46.618 15.538 55.942 1.00 15.15 314 ASP A O 1
ATOM 2415 N N . THR A 1 315 ? 48.026 17.144 56.629 1.00 12.60 315 THR A N 1
ATOM 2416 C CA . THR A 1 315 ? 46.993 17.811 57.413 1.00 12.78 315 THR A CA 1
ATOM 2417 C C . THR A 1 315 ? 45.882 18.344 56.511 1.00 12.48 315 THR A C 1
ATOM 2418 O O . THR A 1 315 ? 46.148 19.085 55.567 1.00 12.61 315 THR A O 1
ATOM 2422 N N . GLU A 1 316 ? 44.640 17.961 56.796 1.00 12.23 316 GLU A N 1
ATOM 2423 C CA . GLU A 1 316 ? 43.511 18.464 56.033 1.00 13.72 316 GLU A CA 1
ATOM 2424 C C . GLU A 1 316 ? 43.227 19.910 56.410 1.00 13.44 316 GLU A C 1
ATOM 2425 O O . GLU A 1 316 ? 43.153 20.260 57.593 1.00 14.71 316 GLU A O 1
ATOM 2431 N N . LEU A 1 317 ? 43.091 20.746 55.388 1.00 12.08 317 LEU A N 1
ATOM 2432 C CA . LEU A 1 317 ? 42.752 22.151 55.545 1.00 11.91 317 LEU A CA 1
ATOM 2433 C C . LEU A 1 317 ? 41.382 22.424 54.933 1.00 12.35 317 LEU A C 1
ATOM 2434 O O . LEU A 1 317 ? 40.808 21.574 54.242 1.00 14.95 317 LEU A O 1
ATOM 2439 N N . SER A 1 318 ? 40.875 23.628 55.141 1.00 11.27 318 SER A N 1
ATOM 2440 C CA . SER A 1 318 ? 39.590 23.983 54.562 1.00 11.59 318 SER A CA 1
ATOM 2441 C C . SER A 1 318 ? 39.558 25.423 54.084 1.00 10.31 318 SER A C 1
ATOM 2442 O O . SER A 1 318 ? 40.398 26.252 54.456 1.00 11.41 318 SER A O 1
ATOM 2445 N N . THR A 1 319 ? 38.565 25.716 53.260 1.00 10.00 319 THR A N 1
ATOM 2446 C CA . THR A 1 319 ? 38.269 27.084 52.889 1.00 10.30 319 THR A CA 1
ATOM 2447 C C . THR A 1 319 ? 38.056 27.941 54.132 1.00 10.13 319 THR A C 1
ATOM 2448 O O . THR A 1 319 ? 38.452 29.105 54.160 1.00 10.01 319 THR A O 1
ATOM 2452 N N . ARG A 1 320 ? 37.430 27.351 55.154 1.00 10.33 320 ARG A N 1
ATOM 2453 C CA . ARG A 1 320 ? 37.133 28.050 56.401 1.00 10.20 320 ARG A CA 1
ATOM 2454 C C . ARG A 1 320 ? 38.422 28.462 57.108 1.00 9.91 320 ARG A C 1
ATOM 2455 O O . ARG A 1 320 ? 38.505 29.568 57.633 1.00 10.06 320 ARG A O 1
ATOM 2463 N N . ASP A 1 321 ? 39.432 27.596 57.086 1.00 9.90 321 ASP A N 1
ATOM 2464 C CA . ASP A 1 321 ? 40.737 27.945 57.654 1.00 9.44 321 ASP A CA 1
ATOM 2465 C C . ASP A 1 321 ? 41.300 29.200 56.994 1.00 10.31 321 ASP A C 1
ATOM 2466 O O . ASP A 1 321 ? 41.801 30.105 57.662 1.00 12.31 321 ASP A O 1
ATOM 2471 N N . VAL A 1 322 ? 41.238 29.234 55.664 1.00 10.05 322 VAL A N 1
ATOM 2472 C CA . VAL A 1 322 ? 41.834 30.336 54.921 1.00 10.77 322 VAL A CA 1
ATOM 2473 C C . VAL A 1 322 ? 41.136 31.651 55.234 1.00 10.73 322 VAL A C 1
ATOM 2474 O O . VAL A 1 322 ? 41.794 32.653 55.523 1.00 10.71 322 VAL A O 1
ATOM 2478 N N . LEU A 1 323 ? 39.807 31.641 55.201 1.00 10.25 323 LEU A N 1
ATOM 2479 C CA . LEU A 1 323 ? 39.032 32.831 55.512 1.00 10.15 323 LEU A CA 1
ATOM 2480 C C . LEU A 1 323 ? 39.335 33.313 56.933 1.00 10.10 323 LEU A C 1
ATOM 2481 O O . LEU A 1 323 ? 39.686 34.472 57.154 1.00 10.89 323 LEU A O 1
ATOM 2486 N N . ARG A 1 324 ? 39.186 32.415 57.895 1.00 10.54 324 ARG A N 1
ATOM 2487 C CA . ARG A 1 324 ? 39.263 32.807 59.301 1.00 11.23 324 ARG A CA 1
ATOM 2488 C C . ARG A 1 324 ? 40.666 33.250 59.695 1.00 10.45 324 ARG A C 1
ATOM 2489 O O . ARG A 1 324 ? 40.833 34.260 60.381 1.00 11.99 324 ARG A O 1
ATOM 2497 N N . ALA A 1 325 ? 41.676 32.519 59.238 1.00 9.78 325 ALA A N 1
ATOM 2498 C CA . ALA A 1 325 ? 43.049 32.833 59.617 1.00 10.15 325 ALA A CA 1
ATOM 2499 C C . ALA A 1 325 ? 43.450 34.209 59.120 1.00 10.60 325 ALA A C 1
ATOM 2500 O O . ALA A 1 325 ? 44.029 35.004 59.858 1.00 11.63 325 ALA A O 1
ATOM 2502 N N . THR A 1 326 ? 43.132 34.493 57.862 1.00 10.57 326 THR A N 1
ATOM 2503 C CA . THR A 1 326 ? 43.540 35.751 57.255 1.00 10.24 326 THR A CA 1
ATOM 2504 C C . THR A 1 326 ? 42.694 36.927 57.728 1.00 10.37 326 THR A C 1
ATOM 2505 O O . THR A 1 326 ? 43.202 38.034 57.907 1.00 11.26 326 THR A O 1
ATOM 2509 N N . ARG A 1 327 ? 41.400 36.699 57.928 1.00 10.41 327 ARG A N 1
ATOM 2510 C CA . ARG A 1 327 ? 40.553 37.783 58.386 1.00 10.67 327 ARG A CA 1
ATOM 2511 C C . ARG A 1 327 ? 40.958 38.189 59.806 1.00 10.65 327 ARG A C 1
ATOM 2512 O O . ARG A 1 327 ? 41.032 39.376 60.116 1.00 11.60 327 ARG A O 1
ATOM 2520 N N . LEU A 1 328 ? 41.263 37.208 60.653 1.00 10.25 328 LEU A N 1
ATOM 2521 C CA . LEU A 1 328 ? 41.754 37.509 61.997 1.00 11.97 328 LEU A CA 1
ATOM 2522 C C . LEU A 1 328 ? 43.082 38.260 61.953 1.00 9.96 328 LEU A C 1
ATOM 2523 O O . LEU A 1 328 ? 43.258 39.287 62.618 1.00 11.09 328 LEU A O 1
ATOM 2528 N N . ALA A 1 329 ? 44.022 37.742 61.169 1.00 10.92 329 ALA A N 1
ATOM 2529 C CA . ALA A 1 329 ? 45.338 38.364 61.065 1.00 11.67 329 ALA A CA 1
ATOM 2530 C C . ALA A 1 329 ? 45.204 39.793 60.549 1.00 11.26 329 ALA A C 1
ATOM 2531 O O . ALA A 1 329 ? 45.835 40.721 61.071 1.00 11.13 329 ALA A O 1
ATOM 2533 N N . HIS A 1 330 ? 44.353 39.983 59.547 1.00 11.49 330 HIS A N 1
ATOM 2534 C CA . HIS A 1 330 ? 44.168 41.315 59.006 1.00 12.28 330 HIS A CA 1
ATOM 2535 C C . HIS A 1 330 ? 43.626 42.283 60.057 1.00 13.35 330 HIS A C 1
ATOM 2536 O O . HIS A 1 330 ? 44.024 43.452 60.100 1.00 13.68 330 HIS A O 1
ATOM 2543 N N . SER A 1 331 ? 42.727 41.790 60.906 1.00 12.09 331 SER A N 1
ATOM 2544 C CA . SER A 1 331 ? 42.067 42.639 61.888 1.00 12.96 331 SER A CA 1
ATOM 2545 C C . SER A 1 331 ? 43.065 43.219 62.884 1.00 12.91 331 SER A C 1
ATOM 2546 O O . SER A 1 331 ? 42.798 44.250 63.496 1.00 15.69 331 SER A O 1
ATOM 2549 N N . VAL A 1 332 ? 44.209 42.555 63.038 1.00 12.32 332 VAL A N 1
ATOM 2550 C CA . VAL A 1 332 ? 45.253 43.052 63.934 1.00 12.17 332 VAL A CA 1
ATOM 2551 C C . VAL A 1 332 ? 46.523 43.423 63.162 1.00 12.90 332 VAL A C 1
ATOM 2552 O O . VAL A 1 332 ? 47.586 43.595 63.751 1.00 13.69 332 VAL A O 1
ATOM 2556 N N . ARG A 1 333 ? 46.383 43.580 61.844 1.00 11.63 333 ARG A N 1
ATOM 2557 C CA . ARG A 1 333 ? 47.474 44.004 60.957 1.00 13.01 333 ARG A CA 1
ATOM 2558 C C . ARG A 1 333 ? 48.731 43.151 61.134 1.00 11.57 333 ARG A C 1
ATOM 2559 O O . ARG A 1 333 ? 49.846 43.667 61.314 1.00 13.40 333 ARG A O 1
ATOM 2567 N N . LYS A 1 334 ? 48.532 41.838 61.068 1.00 10.53 334 LYS A N 1
ATOM 2568 C CA . LYS A 1 334 ? 49.624 40.875 61.068 1.00 10.18 334 LYS A CA 1
ATOM 2569 C C . LYS A 1 334 ? 49.516 39.969 59.843 1.00 10.64 334 LYS A C 1
ATOM 2570 O O . LYS A 1 334 ? 48.472 39.921 59.198 1.00 11.94 334 LYS A O 1
ATOM 2576 N N . ASP A 1 335 ? 50.597 39.265 59.524 1.00 10.08 335 ASP A N 1
ATOM 2577 C CA . ASP A 1 335 ? 50.609 38.351 58.379 1.00 10.95 335 ASP A CA 1
ATOM 2578 C C . ASP A 1 335 ? 50.385 36.929 58.878 1.00 10.96 335 ASP A C 1
ATOM 2579 O O . ASP A 1 335 ? 51.070 36.484 59.809 1.00 12.39 335 ASP A O 1
ATOM 2584 N N . PHE A 1 336 ? 49.448 36.209 58.271 1.00 9.59 336 PHE A N 1
ATOM 2585 C CA . PHE A 1 336 ? 49.260 34.808 58.616 1.00 9.79 336 PHE A CA 1
ATOM 2586 C C . PHE A 1 336 ? 50.206 33.897 57.834 1.00 9.63 336 PHE A C 1
ATOM 2587 O O . PHE A 1 336 ? 50.344 34.019 56.616 1.00 10.55 336 PHE A O 1
ATOM 2595 N N . VAL A 1 337 ? 50.841 32.973 58.547 1.00 9.37 337 VAL A N 1
ATOM 2596 C CA . VAL A 1 337 ? 51.817 32.063 57.972 1.00 9.56 337 VAL A CA 1
ATOM 2597 C C . VAL A 1 337 ? 51.495 30.623 58.348 1.00 10.41 337 VAL A C 1
ATOM 2598 O O . VAL A 1 337 ? 51.292 30.307 59.531 1.00 10.57 337 VAL A O 1
ATOM 2602 N N . LEU A 1 338 ? 51.459 29.762 57.335 1.00 9.66 338 LEU A N 1
ATOM 2603 C CA . LEU A 1 338 ? 51.332 28.325 57.511 1.00 9.70 338 LEU A CA 1
ATOM 2604 C C . LEU A 1 338 ? 52.722 27.701 57.498 1.00 10.01 338 LEU A C 1
ATOM 2605 O O . LEU A 1 338 ? 53.430 27.782 56.493 1.00 11.00 338 LEU A O 1
ATOM 2610 N N . ALA A 1 339 ? 53.121 27.095 58.615 1.00 9.50 339 ALA A N 1
ATOM 2611 C CA . ALA A 1 339 ? 54.413 26.422 58.684 1.00 9.96 339 ALA A CA 1
ATOM 2612 C C . ALA A 1 339 ? 54.187 24.940 58.475 1.00 9.85 339 ALA A C 1
ATOM 2613 O O . ALA A 1 339 ? 53.511 24.297 59.281 1.00 12.38 339 ALA A O 1
ATOM 2615 N N . VAL A 1 340 ? 54.701 24.409 57.368 1.00 10.69 340 VAL A N 1
ATOM 2616 C CA . VAL A 1 340 ? 54.525 22.998 57.066 1.00 10.17 340 VAL A CA 1
ATOM 2617 C C . VAL A 1 340 ? 55.770 22.215 57.446 1.00 10.74 340 VAL A C 1
ATOM 2618 O O . VAL A 1 340 ? 56.837 22.380 56.844 1.00 11.68 340 VAL A O 1
ATOM 2622 N N . VAL A 1 341 ? 55.635 21.380 58.469 1.00 11.26 341 VAL A N 1
ATOM 2623 C CA . VAL A 1 341 ? 56.737 20.528 58.897 1.00 11.58 341 VAL A CA 1
ATOM 2624 C C . VAL A 1 341 ? 56.728 19.266 58.050 1.00 11.75 341 VAL A C 1
ATOM 2625 O O . VAL A 1 341 ? 55.898 18.374 58.226 1.00 13.28 341 VAL A O 1
ATOM 2629 N N . GLU A 1 342 ? 57.664 19.217 57.111 1.00 12.56 342 GLU A N 1
ATOM 2630 C CA . GLU A 1 342 ? 57.728 18.148 56.122 1.00 12.56 342 GLU A CA 1
ATOM 2631 C C . GLU A 1 342 ? 58.496 16.946 56.638 1.00 13.46 342 GLU A C 1
ATOM 2632 O O . GLU A 1 342 ? 58.279 15.817 56.199 1.00 15.87 342 GLU A O 1
ATOM 2638 N N . ASP A 1 343 ? 59.398 17.200 57.580 1.00 14.94 343 ASP A N 1
ATOM 2639 C CA . ASP A 1 343 ? 60.111 16.136 58.266 1.00 16.58 343 ASP A CA 1
ATOM 2640 C C . ASP A 1 343 ? 60.460 16.653 59.651 1.00 17.37 343 ASP A C 1
ATOM 2641 O O . ASP A 1 343 ? 61.139 17.671 59.783 1.00 17.62 343 ASP A O 1
ATOM 2646 N N . VAL A 1 344 ? 59.986 15.964 60.682 1.00 16.95 344 VAL A N 1
ATOM 2647 C CA . VAL A 1 344 ? 60.174 16.439 62.044 1.00 18.09 344 VAL A CA 1
ATOM 2648 C C . VAL A 1 344 ? 61.618 16.252 62.488 1.00 19.29 344 VAL A C 1
ATOM 2649 O O . VAL A 1 344 ? 62.189 17.122 63.145 1.00 19.87 344 VAL A O 1
ATOM 2653 N N . GLU A 1 345 ? 62.226 15.135 62.107 1.00 20.95 345 GLU A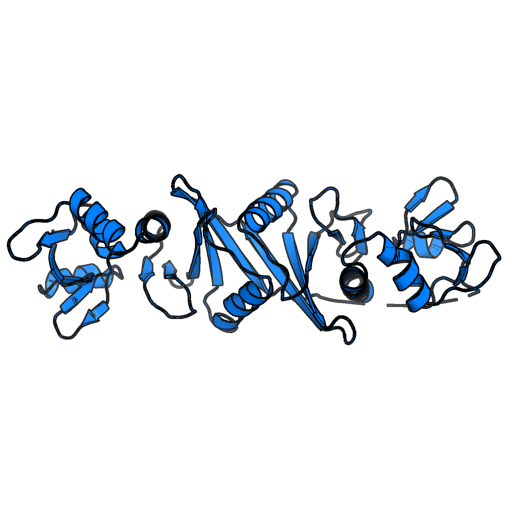 N 1
ATOM 2654 C CA . GLU A 1 345 ? 63.524 14.797 62.684 1.00 25.05 345 GLU A CA 1
ATOM 2655 C C . GLU A 1 345 ? 64.727 15.463 62.014 1.00 24.19 345 GLU A C 1
ATOM 2656 O O . GLU A 1 345 ? 65.768 15.603 62.652 1.00 25.57 345 GLU A O 1
ATOM 2662 N N . GLU A 1 346 ? 64.618 15.887 60.757 1.00 25.15 346 GLU A N 1
ATOM 2663 C CA . GLU A 1 346 ? 65.806 16.449 60.120 1.00 27.49 346 GLU A CA 1
ATOM 2664 C C . GLU A 1 346 ? 66.234 17.805 60.725 1.00 25.12 346 GLU A C 1
ATOM 2665 O O . GLU A 1 346 ? 67.382 17.941 61.142 1.00 27.91 346 GLU A O 1
ATOM 2671 N N . PRO A 1 347 ? 65.335 18.804 60.805 1.00 20.91 347 PRO A N 1
ATOM 2672 C CA . PRO A 1 347 ? 63.956 18.934 60.334 1.00 17.11 347 PRO A CA 1
ATOM 2673 C C . PRO A 1 347 ? 63.913 19.557 58.955 1.00 15.40 347 PRO A C 1
ATOM 2674 O O . PRO A 1 347 ? 64.916 20.114 58.493 1.00 17.53 347 PRO A O 1
ATOM 2678 N N . ARG A 1 348 ? 62.756 19.465 58.317 1.00 15.19 348 ARG A N 1
ATOM 2679 C CA . ARG A 1 348 ? 62.519 20.131 57.043 1.00 14.20 348 ARG A CA 1
ATOM 2680 C C . ARG A 1 348 ? 61.208 20.879 57.188 1.00 13.54 348 ARG A C 1
ATOM 2681 O O . ARG A 1 348 ? 60.187 20.274 57.498 1.00 13.65 348 ARG A O 1
ATOM 2689 N N . ILE A 1 349 ? 61.258 22.194 57.002 1.00 12.37 349 ILE A N 1
ATOM 2690 C CA . ILE A 1 349 ? 60.117 23.069 57.231 1.00 12.25 349 ILE A CA 1
ATOM 2691 C C . ILE A 1 349 ? 60.015 24.072 56.096 1.00 11.64 349 ILE A C 1
ATOM 2692 O O . ILE A 1 349 ? 61.021 24.632 55.673 1.00 14.38 349 ILE A O 1
ATOM 2697 N N . GLU A 1 350 ? 58.803 24.313 55.610 1.00 11.45 350 GLU A N 1
ATOM 2698 C CA . GLU A 1 350 ? 58.580 25.403 54.671 1.00 11.70 350 GLU A CA 1
ATOM 2699 C C . GLU A 1 350 ? 57.440 26.276 55.153 1.00 11.38 350 GLU A C 1
ATOM 2700 O O . GLU A 1 350 ? 56.510 25.803 55.822 1.00 12.84 350 GLU A O 1
ATOM 2706 N N . TYR A 1 351 ? 57.529 27.555 54.817 1.00 10.99 351 TYR A N 1
ATOM 2707 C CA . TYR A 1 351 ? 56.583 28.557 55.279 1.00 10.61 351 TYR A CA 1
ATOM 2708 C C . TYR A 1 351 ? 55.822 29.161 54.106 1.00 11.26 351 TYR A C 1
ATOM 2709 O O . TYR A 1 351 ? 56.416 29.534 53.092 1.00 11.99 351 TYR A O 1
ATOM 2718 N N . VAL A 1 352 ? 54.504 29.236 54.248 1.00 10.64 352 VAL A N 1
ATOM 2719 C CA . VAL A 1 352 ? 53.624 29.801 53.228 1.00 10.43 352 VAL A CA 1
ATOM 2720 C C . VAL A 1 352 ? 52.811 30.928 53.844 1.00 11.07 352 VAL A C 1
ATOM 2721 O O . VAL A 1 352 ? 52.118 30.724 54.849 1.00 12.06 352 VAL A O 1
ATOM 2725 N N . MET A 1 353 ? 52.894 32.118 53.265 1.00 9.43 353 MET A N 1
ATOM 2726 C CA . MET A 1 353 ? 52.049 33.213 53.718 1.00 9.71 353 MET A CA 1
ATOM 2727 C C . MET A 1 353 ? 50.709 33.198 52.984 1.00 9.77 353 MET A C 1
ATOM 2728 O O . MET A 1 353 ? 50.651 32.924 51.781 1.00 10.37 353 MET A O 1
ATOM 2733 N N . TRP A 1 354 ? 49.635 33.460 53.723 1.00 9.24 354 TRP A N 1
ATOM 2734 C CA . TRP A 1 354 ? 48.308 33.653 53.151 1.00 9.83 354 TRP A CA 1
ATOM 2735 C C . TRP A 1 354 ? 47.912 35.096 53.361 1.00 9.38 354 TRP A C 1
ATOM 2736 O O . TRP A 1 354 ? 47.826 35.547 54.507 1.00 11.14 354 TRP A O 1
ATOM 2747 N N . ARG A 1 355 ? 47.645 35.812 52.277 1.00 10.37 355 ARG A N 1
ATOM 2748 C CA . ARG A 1 355 ? 47.232 37.200 52.380 1.00 11.01 355 ARG A CA 1
ATOM 2749 C C . ARG A 1 355 ? 45.888 37.438 51.696 1.00 10.22 355 ARG A C 1
ATOM 2750 O O . ARG A 1 355 ? 45.732 37.213 50.496 1.00 11.31 355 ARG A O 1
ATOM 2758 N N . TRP A 1 356 ? 44.921 37.900 52.473 1.00 10.00 356 TRP A N 1
ATOM 2759 C CA . TRP A 1 356 ? 43.628 38.355 51.969 1.00 10.34 356 TRP A CA 1
ATOM 2760 C C . TRP A 1 356 ? 43.861 39.591 51.107 1.00 11.14 356 TRP A C 1
ATOM 2761 O O . TRP A 1 356 ? 44.471 40.560 51.571 1.00 13.34 356 TRP A O 1
ATOM 2772 N N . LYS A 1 357 ? 43.386 39.573 49.863 1.00 11.84 357 LYS A N 1
ATOM 2773 C CA . LYS A 1 357 ? 43.757 40.625 48.919 1.00 15.24 357 LYS A CA 1
ATOM 2774 C C . LYS A 1 357 ? 42.571 41.134 48.120 1.00 15.18 357 LYS A C 1
ATOM 2775 O O . LYS A 1 357 ? 41.719 40.350 47.698 1.00 15.67 357 LYS A O 1
ATOM 2781 N N . ARG A 1 358 ? 42.531 42.447 47.914 1.00 18.04 358 ARG A N 1
ATOM 2782 C CA . ARG A 1 358 ? 41.574 43.066 47.004 1.00 20.93 358 ARG A CA 1
ATOM 2783 C C . ARG A 1 358 ? 42.149 43.083 45.597 1.00 20.75 358 ARG A C 1
ATOM 2784 O O . ARG A 1 358 ? 43.171 43.721 45.345 1.00 22.60 358 ARG A O 1
ATOM 2792 N N . LEU A 1 359 ? 41.495 42.383 44.680 1.00 19.31 359 LEU A N 1
ATOM 2793 C CA . LEU A 1 359 ? 41.978 42.316 43.302 1.00 19.90 359 LEU A CA 1
ATOM 2794 C C . LEU A 1 359 ? 41.342 43.383 42.422 1.00 19.20 359 LEU A C 1
ATOM 2795 O O . LEU A 1 359 ? 40.526 44.172 42.893 1.00 19.48 359 LEU A O 1
#

Secondary structure (DSSP, 8-state):
-EEEEEETTEEEE--HHHHHHHHTTT-SB--TTSEEE-HHHHHHHHHTTSEEEEETTEEEPHHHHHHHHHHH-TTHHHHHHHHHHHHHTT-EEEESSGGGSSEEEEETTTEEEEEEEEETTT--EEHHHHHHHHHHHTTSSPEEEEEEE-TTS-EEEEEEEEE-----PPEEEEETTEEEE-SS-HHHHHTT-SEEETTEEEE-HHHHHHHHHTTS-EEE-TTS-B--HHHHHHHHHTSSTTHHHHHHHHHHHHHTT-EEEE-GGGTSSEEEESS-TTTS---EEEEEE-TT-EE-HHHHHHHHHHHHHTT-EEEEEEEEETTTTEEEEEEEEEE--

Sequence (337 aa):
AAKGELVGSKVLVRNDRDANRLYSSMYGKPSRRGLQLWPEEALFLCCEIGRLEVRSGNVRISPEELMDRFVEEDPRFPVRYAVYADLRRRGWKPKPGRKFGTEFRAFRGEDERIAVKVLQEELDEFTAQDILEWLKLVEGTEFELVVAIVDNDYDLNYYVFSELVLGGELPRAKVFEGGSLVSKDYEDLKRRYFGTEHGNVLFLDPFETVYLTEKGEIDPETPEGEPMSVEELLSFFERRRPGFRAGYVVYRDLTERGYVVKSGFKYGGRFRVYEEDPDREHSKYVVRVVEPDTELSTRDVLRATRLAHSVRKDFVLAVVEDVEEPRIEYVMWRWKRL

Radius of gyration: 26.93 Å; Cα contacts (8 Å, |Δi|>4): 655; chains: 1; bounding box: 58×35×82 Å

CATH classification: 3.40.1350.10

B-factor: mean 18.65, std 9.72, range [8.49, 112.01]

Nearest PDB structures (foldseek):
  5x89-assembly1_A-2  TM=1.003E+00  e=1.416E-77  Methanopyrus kandleri AV19
  1a79-assembly1_D  TM=9.375E-01  e=6.212E-15  Methanocaldococcus jannaschii
  2cv8-assembly1_B  TM=8.627E-01  e=3.888E-13  Sulfurisphaera tokodaii
  2zyz-assembly1_D  TM=8.718E-01  e=6.743E-11  Pyrobaculum aerophilum
  7zrz-assembly1_AP1  TM=8.469E-01  e=9.428E-10  Homo sapiens